Protein AF-A0A2A2NAM8-F1 (afdb_monomer_lite)

Sequence (244 aa):
MKSNFSHHLRMTRKRRGWSQRELVERLHDLSFSLFSGLDVNALSRWESEKIQPTPERMVQIFRALRISVDELKVCGFPKKPQLMKRFERFRRGNFGLIELPQRQGRWRRLKEKGSGYKFLRSLCSVEEYEPFVTGRERTEQWSVTGCYLASVTYRIEGDTFILLHSESLTYSALLSTIERLIELLYESEAKFFWIVAAERKAAKKARVLQLEEVGFCSNIYSGTSDYVLGELLTIRTWSSSNNT

pLDDT: mean 76.11, std 19.91, range [24.41, 96.19]

Secondary structure (DSSP, 8-state):
---BHHHHHHHHHHHTT--HHHHHHHHHHS--GGGTT--HHHHHHHHTTSSPPPHHHHHHHHHHTT--HHHHHHSBPPP-HHHHHHHHHHHHHHH------SS-----------HHHHHHHHHTT-GGGGGGTSS--EEEEEEETTEEEEEEEEEEETTEEEEEEEEESSHHHHHHHHHHHHHHHHHH--SEEEEE--SHHHHHHHHHTTPEESSTT--EEEEEHHHHHHHHHHHHHHHHHH--

Radius of gyration: 20.01 Å; chains: 1; bounding box: 47×44×54 Å

Structure (mmCIF, N/CA/C/O backbone):
data_AF-A0A2A2NAM8-F1
#
_entry.id   AF-A0A2A2NAM8-F1
#
loop_
_atom_site.group_PDB
_atom_site.id
_atom_site.type_symbol
_atom_site.label_atom_id
_atom_site.label_alt_id
_atom_site.label_comp_id
_atom_site.label_asym_id
_atom_site.label_entity_id
_atom_site.label_seq_id
_atom_site.pdbx_PDB_ins_code
_atom_site.Cartn_x
_atom_site.Cartn_y
_atom_site.Cartn_z
_atom_site.occupancy
_atom_site.B_iso_or_equiv
_atom_site.auth_seq_id
_atom_site.auth_comp_id
_atom_site.auth_asym_id
_atom_site.auth_atom_id
_atom_site.pdbx_PDB_model_num
ATOM 1 N N . MET A 1 1 ? 3.398 18.692 16.869 1.00 40.25 1 MET A N 1
ATOM 2 C CA . MET A 1 1 ? 3.332 17.284 17.330 1.00 40.25 1 MET A CA 1
ATOM 3 C C . MET A 1 1 ? 3.222 16.389 16.101 1.00 40.25 1 MET A C 1
ATOM 5 O O . MET A 1 1 ? 2.334 16.640 15.297 1.00 40.25 1 MET A O 1
ATOM 9 N N . LYS A 1 2 ? 4.118 15.411 15.896 1.00 50.34 2 LYS A N 1
ATOM 10 C CA . LYS A 1 2 ? 3.949 14.427 14.807 1.00 50.34 2 LYS A CA 1
ATOM 11 C C . LYS A 1 2 ? 2.731 13.565 15.150 1.00 50.34 2 LYS A C 1
ATOM 13 O O . LYS A 1 2 ? 2.754 12.857 16.150 1.00 50.34 2 LYS A O 1
ATOM 18 N N . SER A 1 3 ? 1.661 13.689 14.370 1.00 62.81 3 SER A N 1
ATOM 19 C CA . SER A 1 3 ? 0.444 12.897 14.549 1.00 62.81 3 SER A CA 1
ATOM 20 C C . SER A 1 3 ? 0.737 11.442 14.173 1.00 62.81 3 SER A C 1
ATOM 22 O O . SER A 1 3 ? 1.227 11.166 13.079 1.00 62.81 3 SER A O 1
ATOM 24 N N . ASN A 1 4 ? 0.509 10.513 15.098 1.00 79.94 4 ASN A N 1
ATOM 25 C CA . ASN A 1 4 ? 0.694 9.080 14.875 1.00 79.94 4 ASN A CA 1
ATOM 26 C C . ASN A 1 4 ? -0.663 8.399 14.611 1.00 79.94 4 ASN A C 1
ATOM 28 O O . ASN A 1 4 ? -1.722 9.011 14.772 1.00 79.94 4 ASN A O 1
ATOM 32 N N . PHE A 1 5 ? -0.635 7.129 14.203 1.00 85.88 5 PHE A N 1
ATOM 33 C CA . PHE A 1 5 ? -1.845 6.349 13.920 1.00 85.88 5 PHE A CA 1
ATOM 34 C C . PHE A 1 5 ? -2.881 6.420 15.046 1.00 85.88 5 PHE A C 1
ATOM 36 O O . PHE A 1 5 ? -4.054 6.692 14.801 1.00 85.88 5 PHE A O 1
ATOM 43 N N . SER A 1 6 ? -2.435 6.226 16.286 1.00 88.50 6 SER A N 1
ATOM 44 C CA . SER A 1 6 ? -3.282 6.209 17.477 1.00 88.50 6 SER A CA 1
ATOM 45 C C . SER A 1 6 ? -3.999 7.536 17.708 1.00 88.50 6 SER A C 1
ATOM 47 O O . SER A 1 6 ? -5.181 7.547 18.056 1.00 88.50 6 SER A O 1
ATOM 49 N N . HIS A 1 7 ? -3.314 8.654 17.469 1.00 87.56 7 HIS A N 1
ATOM 50 C CA . HIS A 1 7 ? -3.907 9.981 17.522 1.00 87.56 7 HIS A CA 1
ATOM 51 C C . HIS A 1 7 ? -4.975 10.166 16.434 1.00 87.56 7 HIS A C 1
ATOM 53 O O . HIS A 1 7 ? -6.092 10.568 16.760 1.00 87.56 7 HIS A O 1
ATOM 59 N N . HIS A 1 8 ? -4.688 9.815 15.173 1.00 86.81 8 HIS A N 1
ATOM 60 C CA . HIS A 1 8 ? -5.674 9.902 14.083 1.00 86.81 8 HIS A CA 1
ATOM 61 C C . HIS A 1 8 ? -6.903 9.029 14.348 1.00 86.81 8 HIS A C 1
ATOM 63 O O . HIS A 1 8 ? -8.027 9.517 14.259 1.00 86.81 8 HIS A O 1
ATOM 69 N N . LEU A 1 9 ? -6.704 7.772 14.748 1.00 89.44 9 LEU A N 1
ATOM 70 C CA . LEU A 1 9 ? -7.782 6.844 15.088 1.00 89.44 9 LEU A CA 1
ATOM 71 C C . LEU A 1 9 ? -8.699 7.425 16.173 1.00 89.44 9 LEU A C 1
ATOM 73 O O . LEU A 1 9 ? -9.914 7.529 15.985 1.00 89.44 9 LEU A O 1
ATOM 77 N N . ARG A 1 10 ? -8.098 7.885 17.277 1.00 90.69 10 ARG A N 1
ATOM 78 C CA . ARG A 1 10 ? -8.816 8.448 18.424 1.00 90.69 10 ARG A CA 1
ATOM 79 C C . ARG A 1 10 ? -9.564 9.727 18.057 1.00 90.69 10 ARG A C 1
ATOM 81 O O . ARG A 1 10 ? -10.718 9.898 18.449 1.00 90.69 10 ARG A O 1
ATOM 88 N N . MET A 1 11 ? -8.920 10.634 17.324 1.00 89.44 11 MET A N 1
ATOM 89 C CA . MET A 1 11 ? -9.517 11.916 16.949 1.00 89.44 11 MET A CA 1
ATOM 90 C C . MET A 1 11 ? -10.643 11.740 15.937 1.00 89.44 11 MET A C 1
ATOM 92 O O . MET A 1 11 ? -11.701 12.338 16.114 1.00 89.44 11 MET A O 1
ATOM 96 N N . THR A 1 12 ? -10.465 10.888 14.928 1.00 88.69 12 THR A N 1
ATOM 97 C CA . THR A 1 12 ? -11.502 10.605 13.930 1.00 88.69 12 THR A CA 1
ATOM 98 C C . THR A 1 12 ? -12.716 9.944 14.570 1.00 88.69 12 THR A C 1
ATOM 100 O O . THR A 1 12 ? -13.839 10.383 14.324 1.00 88.69 12 THR A O 1
ATOM 103 N N . ARG A 1 13 ? -12.517 8.966 15.465 1.00 92.00 13 ARG A N 1
ATOM 104 C CA . ARG A 1 13 ? -13.619 8.359 16.223 1.00 92.00 13 ARG A CA 1
ATOM 105 C C . ARG A 1 13 ? -14.371 9.400 17.061 1.00 92.00 13 ARG A C 1
ATOM 107 O O . ARG A 1 13 ? -15.593 9.492 16.967 1.00 92.00 13 ARG A O 1
ATOM 114 N N . LYS A 1 14 ? -13.647 10.214 17.843 1.00 91.50 14 LYS A N 1
ATOM 115 C CA . LYS A 1 14 ? -14.243 11.258 18.697 1.00 91.50 14 LYS A CA 1
ATOM 116 C C . LYS A 1 14 ? -15.006 12.315 17.899 1.00 91.50 14 LYS A C 1
ATOM 118 O O . LYS A 1 14 ? -16.110 12.669 18.292 1.00 91.50 14 LYS A O 1
ATOM 123 N N . ARG A 1 15 ? -14.462 12.786 16.770 1.00 90.38 15 ARG A N 1
ATOM 124 C CA . ARG A 1 15 ? -15.133 13.760 15.884 1.00 90.38 15 ARG A CA 1
ATOM 125 C C . ARG A 1 15 ? -16.468 13.245 15.347 1.00 90.38 15 ARG A C 1
ATOM 127 O O . ARG A 1 15 ? -17.349 14.043 15.062 1.00 90.38 15 ARG A O 1
ATOM 134 N N . ARG A 1 16 ? -16.612 11.927 15.208 1.00 88.44 16 ARG A N 1
ATOM 135 C CA . ARG A 1 16 ? -17.836 11.279 14.724 1.00 88.44 16 ARG A CA 1
ATOM 136 C C . ARG A 1 16 ? -18.818 10.908 15.835 1.00 88.44 16 ARG A C 1
ATOM 138 O O . ARG A 1 16 ? -19.868 10.351 15.538 1.00 88.44 16 ARG A O 1
ATOM 145 N N . GLY A 1 17 ? -18.482 11.194 17.094 1.00 90.62 17 GLY A N 1
ATOM 146 C CA . GLY A 1 17 ? -19.324 10.873 18.246 1.00 90.62 17 GLY A CA 1
ATOM 147 C C . GLY A 1 17 ? -19.407 9.381 18.568 1.00 90.62 17 GLY A C 1
ATOM 148 O O . GLY A 1 17 ? -20.278 8.986 19.330 1.00 90.62 17 GLY A O 1
ATOM 149 N N . TRP A 1 18 ? -18.523 8.546 18.011 1.00 92.81 18 TRP A N 1
ATOM 150 C CA . TRP A 1 18 ? -18.587 7.098 18.212 1.00 92.81 18 TRP A CA 1
ATOM 151 C C . TRP A 1 18 ? -17.880 6.675 19.498 1.00 92.81 18 TRP A C 1
ATOM 153 O O . TRP A 1 18 ? -16.754 7.089 19.795 1.00 92.81 18 TRP A O 1
ATOM 163 N N . SER A 1 19 ? -18.499 5.772 20.238 1.00 93.50 19 SER A N 1
ATOM 164 C CA . SER A 1 19 ? -17.858 4.948 21.254 1.00 93.50 19 SER A CA 1
ATOM 165 C C . SER A 1 19 ? -16.866 3.963 20.618 1.00 93.50 19 SER A C 1
ATOM 167 O O . SER A 1 19 ? -16.868 3.710 19.411 1.00 93.50 19 SER A O 1
ATOM 169 N N . GLN A 1 20 ? -15.969 3.397 21.431 1.00 93.69 20 GLN A N 1
ATOM 170 C CA . GLN A 1 20 ? -15.059 2.347 20.958 1.00 93.69 20 GLN A CA 1
ATOM 171 C C . GLN A 1 20 ? -15.827 1.095 20.512 1.00 93.69 20 GLN A C 1
ATOM 173 O O . GLN A 1 20 ? -15.457 0.476 19.521 1.00 93.69 20 GLN A O 1
ATOM 178 N N . ARG A 1 21 ? -16.917 0.755 21.210 1.00 92.88 21 ARG A N 1
ATOM 179 C CA . ARG A 1 21 ? -17.780 -0.377 20.865 1.00 92.88 21 ARG A CA 1
ATOM 180 C C . ARG A 1 21 ? -18.428 -0.201 19.493 1.00 92.88 21 ARG A C 1
ATOM 182 O O . ARG A 1 21 ? -18.289 -1.088 18.664 1.00 92.88 21 ARG A O 1
ATOM 189 N N . GLU A 1 22 ? -19.018 0.963 19.226 1.00 90.62 22 GLU A N 1
ATOM 190 C CA . GLU A 1 22 ? -19.614 1.257 17.914 1.00 90.62 22 GLU A CA 1
ATOM 191 C C . GLU A 1 22 ? -18.578 1.220 16.786 1.00 90.62 22 GLU A C 1
ATOM 193 O O . GLU A 1 22 ? -18.888 0.794 15.679 1.00 90.62 22 GLU A O 1
ATOM 198 N N . LEU A 1 23 ? -17.336 1.655 17.038 1.00 89.94 23 LEU A N 1
ATOM 199 C CA . LEU A 1 23 ? -16.277 1.528 16.037 1.00 89.94 23 LEU A CA 1
ATOM 200 C C . LEU A 1 23 ? -15.915 0.058 15.781 1.00 89.94 23 LEU A C 1
ATOM 202 O O . LEU A 1 23 ? -15.727 -0.314 14.630 1.00 89.94 23 LEU A O 1
ATOM 206 N N . VAL A 1 24 ? -15.822 -0.772 16.822 1.00 89.94 24 VAL A N 1
ATOM 207 C CA . VAL A 1 24 ? -15.561 -2.212 16.663 1.00 89.94 24 VAL A CA 1
ATOM 208 C C . VAL A 1 24 ? -16.688 -2.890 15.885 1.00 89.94 24 VAL A C 1
ATOM 210 O O . VAL A 1 24 ? -16.397 -3.616 14.944 1.00 89.94 24 VAL A O 1
ATOM 213 N N . GLU A 1 25 ? -17.950 -2.613 16.219 1.00 87.31 25 GLU A N 1
ATOM 214 C CA . GLU A 1 25 ? -19.121 -3.149 15.508 1.00 87.31 25 GLU A CA 1
ATOM 215 C C . GLU A 1 25 ? -19.087 -2.759 14.019 1.00 87.31 25 GLU A C 1
ATOM 217 O O . GLU A 1 25 ? -19.128 -3.628 13.154 1.00 87.31 25 GLU A O 1
ATOM 222 N N . ARG A 1 26 ? -18.832 -1.483 13.705 1.00 85.88 26 ARG A N 1
ATOM 223 C CA . ARG A 1 26 ? -18.683 -1.021 12.313 1.00 85.88 26 ARG A CA 1
ATOM 224 C C . ARG A 1 26 ? -17.506 -1.653 11.572 1.00 85.88 26 ARG A C 1
ATOM 226 O O . ARG A 1 26 ? -17.567 -1.797 10.358 1.00 85.88 26 ARG A O 1
ATOM 233 N N . LEU A 1 27 ? -16.407 -1.957 12.264 1.00 84.88 27 LEU A N 1
ATOM 234 C CA . LEU A 1 27 ? -15.260 -2.636 11.655 1.00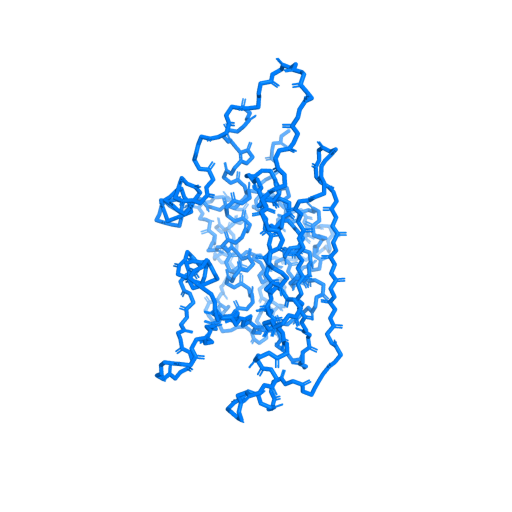 84.88 27 LEU A CA 1
ATOM 235 C C . LEU A 1 27 ? -15.562 -4.115 11.382 1.00 84.88 27 LEU A C 1
ATOM 237 O O . LEU A 1 27 ? -15.045 -4.638 10.404 1.00 84.88 27 LEU A O 1
ATOM 241 N N . HIS A 1 28 ? -16.405 -4.763 12.193 1.00 83.06 28 HIS A N 1
ATOM 242 C CA . HIS A 1 28 ? -16.890 -6.127 11.938 1.00 83.06 28 HIS A CA 1
ATOM 243 C C . HIS A 1 28 ? -17.870 -6.201 10.771 1.00 83.06 28 HIS A C 1
ATOM 245 O O . HIS A 1 28 ? -17.834 -7.170 10.016 1.00 83.06 28 HIS A O 1
ATOM 251 N N . ASP A 1 29 ? -18.704 -5.174 10.592 1.00 76.56 29 ASP A N 1
ATOM 252 C CA . ASP A 1 29 ? -19.631 -5.089 9.454 1.00 76.56 29 ASP A CA 1
ATOM 253 C C . ASP A 1 29 ? -18.895 -4.997 8.109 1.00 76.56 29 ASP A C 1
ATOM 255 O O . ASP A 1 29 ? -19.433 -5.339 7.053 1.00 76.56 29 ASP A O 1
ATOM 259 N N . LEU A 1 30 ? -17.642 -4.542 8.132 1.00 69.50 30 LEU A N 1
ATOM 260 C CA . LEU A 1 30 ? -16.772 -4.576 6.972 1.00 69.50 30 LEU A CA 1
ATOM 261 C C . LEU A 1 30 ? -16.181 -5.976 6.878 1.00 69.50 30 LEU A C 1
ATOM 263 O O . LEU A 1 30 ? -15.435 -6.403 7.754 1.00 69.50 30 LEU A O 1
ATOM 267 N N . SER A 1 31 ? -16.500 -6.685 5.798 1.00 61.19 31 SER A N 1
ATOM 268 C CA . SER A 1 31 ? -16.112 -8.073 5.526 1.00 61.19 31 SER A CA 1
ATOM 269 C C . SER A 1 31 ? -14.603 -8.260 5.264 1.00 61.19 31 SER A C 1
ATOM 271 O O . SER A 1 31 ? -14.198 -8.876 4.279 1.00 61.19 31 SER A O 1
ATOM 273 N N . PHE A 1 32 ? -13.750 -7.718 6.135 1.00 68.31 32 PHE A N 1
ATOM 274 C CA . PHE A 1 32 ? -12.307 -7.902 6.160 1.00 68.31 32 PHE A CA 1
ATOM 275 C C . PHE A 1 32 ? -11.951 -9.010 7.155 1.00 68.31 32 PHE A C 1
ATOM 277 O O . PHE A 1 32 ? -12.179 -8.897 8.360 1.00 68.31 32 PHE A O 1
ATOM 284 N N . SER A 1 33 ? -11.302 -10.066 6.667 1.00 65.50 33 SER A N 1
ATOM 285 C CA . SER A 1 33 ? -10.867 -11.207 7.489 1.00 65.50 33 SER A CA 1
ATOM 286 C C . SER A 1 33 ? -9.952 -10.810 8.657 1.00 65.50 33 SER A C 1
ATOM 288 O O . SER A 1 33 ? -9.934 -11.471 9.695 1.00 65.50 33 SER A O 1
ATOM 290 N N . LEU A 1 34 ? -9.222 -9.699 8.528 1.00 70.25 34 LEU A N 1
ATOM 291 C CA . LEU A 1 34 ? -8.267 -9.217 9.527 1.00 70.25 34 LEU A CA 1
ATOM 292 C C . LEU A 1 34 ? -8.900 -8.612 10.783 1.00 70.25 34 LEU A C 1
ATOM 294 O O . LEU A 1 34 ? -8.166 -8.408 11.763 1.00 70.25 34 LEU A O 1
ATOM 298 N N . PHE A 1 35 ? -10.211 -8.354 10.773 1.00 75.44 35 PHE A N 1
ATOM 299 C CA . PHE A 1 35 ? -10.976 -7.914 11.943 1.00 75.44 35 PHE A CA 1
ATOM 300 C C . PHE A 1 35 ? -11.651 -9.060 12.700 1.00 75.44 35 PHE A C 1
ATOM 302 O O . PHE A 1 35 ? -12.220 -8.823 13.762 1.00 75.44 35 PHE A O 1
ATOM 309 N N . SER A 1 36 ? -11.495 -10.309 12.246 1.00 68.94 36 SER A N 1
ATOM 310 C CA . SER A 1 36 ? -11.897 -11.479 13.030 1.00 68.94 36 SER A CA 1
ATOM 311 C C . SER A 1 36 ? -11.247 -11.447 14.422 1.00 68.94 36 SER A C 1
ATOM 313 O O . SER A 1 36 ? -10.023 -11.336 14.554 1.00 68.94 36 SER A O 1
ATOM 315 N N . GLY A 1 37 ? -12.078 -11.479 15.467 1.00 74.19 37 GLY A N 1
ATOM 316 C CA . GLY A 1 37 ? -11.645 -11.385 16.865 1.00 74.19 37 GLY A CA 1
ATOM 317 C C . GLY A 1 37 ? -11.254 -9.981 17.350 1.00 74.19 37 GLY A C 1
ATOM 318 O O . GLY A 1 37 ? -10.665 -9.861 18.424 1.00 74.19 37 GLY A O 1
ATOM 319 N N . LEU A 1 38 ? -11.552 -8.915 16.596 1.00 84.69 38 LEU A N 1
ATOM 320 C CA . LEU A 1 38 ? -11.377 -7.541 17.070 1.00 84.69 38 LEU A CA 1
ATOM 321 C C . LEU A 1 38 ? -12.324 -7.246 18.244 1.00 84.69 38 LEU A C 1
ATOM 323 O O . LEU A 1 38 ? -13.540 -7.363 18.118 1.00 84.69 38 LEU A O 1
ATOM 327 N N . ASP A 1 39 ? -11.772 -6.805 19.372 1.00 89.00 39 ASP A N 1
ATOM 328 C CA . ASP A 1 39 ? -12.540 -6.403 20.548 1.00 89.00 39 ASP A CA 1
ATOM 329 C C . ASP A 1 39 ? -12.227 -4.961 20.984 1.00 89.00 39 ASP A C 1
ATOM 331 O O . ASP A 1 39 ? -11.288 -4.303 20.518 1.00 89.00 39 ASP A O 1
ATOM 335 N N . VAL A 1 40 ? -13.032 -4.455 21.920 1.00 91.06 40 VAL A N 1
ATOM 336 C CA . VAL A 1 40 ? -12.872 -3.104 22.482 1.00 91.06 40 VAL A CA 1
ATOM 337 C C . VAL A 1 40 ? -11.504 -2.941 23.158 1.00 91.06 40 VAL A C 1
ATOM 339 O O . VAL A 1 40 ? -10.910 -1.864 23.106 1.00 91.06 40 VAL A O 1
ATOM 342 N N . ASN A 1 41 ? -10.947 -4.011 23.734 1.00 92.19 41 ASN A N 1
ATOM 343 C CA . ASN A 1 41 ? -9.636 -3.973 24.381 1.00 92.19 41 ASN A CA 1
ATOM 344 C C . ASN A 1 41 ? -8.496 -3.796 23.375 1.00 92.19 41 ASN A C 1
ATOM 346 O O . ASN A 1 41 ? -7.524 -3.096 23.661 1.00 92.19 41 ASN A O 1
AT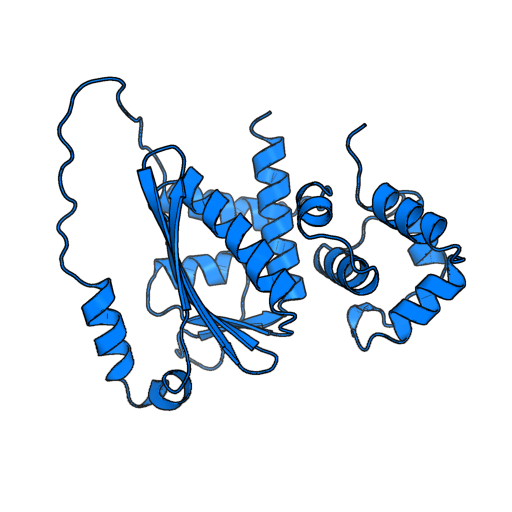OM 350 N N . ALA A 1 42 ? -8.563 -4.445 22.214 1.00 89.38 42 ALA A N 1
ATOM 351 C CA . ALA A 1 42 ? -7.612 -4.263 21.126 1.00 89.38 42 ALA A CA 1
ATOM 352 C C . ALA A 1 42 ? -7.672 -2.826 20.600 1.00 89.38 42 ALA A C 1
ATOM 354 O O . ALA A 1 42 ? -6.633 -2.167 20.531 1.00 89.38 42 ALA A O 1
ATOM 355 N N . LEU A 1 43 ? -8.878 -2.300 20.356 1.00 90.94 43 LEU A N 1
ATOM 356 C CA . LEU A 1 43 ? -9.057 -0.908 19.946 1.00 90.94 43 LEU A CA 1
ATOM 357 C C . LEU A 1 43 ? -8.506 0.072 20.995 1.00 90.94 43 LEU A C 1
ATOM 359 O O . LEU A 1 43 ? -7.779 1.001 20.653 1.00 90.94 43 LEU A O 1
ATOM 363 N N . SER A 1 44 ? -8.779 -0.159 22.280 1.00 92.19 44 SER A N 1
ATOM 364 C CA . SER A 1 44 ? -8.253 0.655 23.382 1.00 92.19 44 SER A CA 1
ATOM 365 C C . SER A 1 44 ? -6.721 0.631 23.448 1.00 92.19 44 SER A C 1
ATOM 367 O O . SER A 1 44 ? -6.078 1.673 23.616 1.00 92.19 44 SER A O 1
ATOM 369 N N . ARG A 1 45 ? -6.099 -0.538 23.239 1.00 92.69 45 ARG A N 1
ATOM 370 C CA . ARG A 1 45 ? -4.635 -0.681 23.156 1.00 92.69 45 ARG A CA 1
ATOM 371 C C . ARG A 1 45 ? -4.048 0.076 21.965 1.00 92.69 45 ARG A C 1
ATOM 373 O O . ARG A 1 45 ? -2.980 0.666 22.108 1.00 92.69 45 ARG A O 1
ATOM 380 N N . TRP A 1 46 ? -4.747 0.109 20.832 1.00 90.88 46 TRP A N 1
ATOM 381 C CA . TRP A 1 46 ? -4.333 0.897 19.671 1.00 90.88 46 TRP A CA 1
ATOM 382 C C . TRP A 1 46 ? -4.473 2.392 19.914 1.00 90.88 46 TRP A C 1
ATOM 384 O O . TRP A 1 46 ? -3.530 3.138 19.667 1.00 90.88 46 TRP A O 1
ATOM 394 N N . GLU A 1 47 ? -5.607 2.847 20.448 1.00 91.38 47 GLU A N 1
ATOM 395 C CA . GLU A 1 47 ? -5.814 4.266 20.733 1.00 91.38 47 GLU A CA 1
ATOM 396 C C . GLU A 1 47 ? -4.842 4.794 21.780 1.00 91.38 47 GLU A C 1
ATOM 398 O O . GLU A 1 47 ? -4.452 5.950 21.679 1.00 91.38 47 GLU A O 1
ATOM 403 N N . SER A 1 48 ? -4.438 3.979 22.756 1.00 89.25 48 SER A N 1
ATOM 404 C CA . SER A 1 48 ? -3.495 4.346 23.823 1.00 89.25 48 SER A CA 1
ATOM 405 C C . SER A 1 48 ? -2.016 4.178 23.460 1.00 89.25 48 SER A C 1
ATOM 407 O O . SER A 1 48 ? -1.174 4.316 24.340 1.00 89.25 48 SER A O 1
ATOM 409 N N . GLU A 1 49 ? -1.692 3.874 22.198 1.00 87.81 49 GLU A N 1
ATOM 410 C CA . GLU A 1 49 ? -0.318 3.630 21.713 1.00 87.81 49 GLU A CA 1
ATOM 411 C C . GLU A 1 49 ? 0.389 2.420 22.347 1.00 87.81 49 GLU A C 1
ATOM 413 O O . GLU A 1 49 ? 1.544 2.146 22.028 1.00 87.81 49 GLU A O 1
ATOM 418 N N . LYS A 1 50 ? -0.297 1.640 23.195 1.00 87.31 50 LYS A N 1
ATOM 419 C CA . LYS A 1 50 ? 0.271 0.449 23.846 1.00 87.31 50 LYS A CA 1
ATOM 420 C C . LYS A 1 50 ? 0.675 -0.625 22.840 1.00 87.31 50 LYS A C 1
ATOM 422 O O . LYS A 1 50 ? 1.644 -1.343 23.062 1.00 87.31 50 LYS A O 1
ATOM 427 N N . ILE A 1 51 ? -0.098 -0.770 21.764 1.00 86.81 51 ILE A N 1
ATOM 428 C CA . ILE A 1 51 ? 0.165 -1.712 20.673 1.00 86.81 51 ILE A CA 1
ATOM 429 C C . ILE A 1 51 ? -0.086 -0.988 19.353 1.00 86.81 51 ILE A C 1
ATOM 431 O O . ILE A 1 51 ? -1.102 -0.311 19.212 1.00 86.81 51 ILE A O 1
ATOM 435 N N . GLN A 1 52 ? 0.795 -1.165 18.369 1.00 83.00 52 GLN A N 1
ATOM 436 C CA . GLN A 1 52 ? 0.526 -0.730 16.998 1.00 83.00 52 GLN A CA 1
ATOM 437 C C . GLN A 1 52 ? -0.051 -1.888 16.174 1.00 83.00 52 GLN A C 1
ATOM 439 O O . GLN A 1 52 ? 0.498 -2.993 16.215 1.00 83.00 52 GLN A O 1
ATOM 444 N N . PRO A 1 53 ? -1.139 -1.668 15.415 1.00 86.88 53 PRO A N 1
ATOM 445 C CA . PRO A 1 53 ? -1.585 -2.644 14.436 1.00 86.88 53 PRO A CA 1
ATOM 446 C C . PRO A 1 53 ? -0.573 -2.782 13.291 1.00 86.88 53 PRO A C 1
ATOM 448 O O . PRO A 1 53 ? 0.288 -1.934 13.063 1.00 86.88 53 PRO A O 1
ATOM 451 N N . THR A 1 54 ? -0.684 -3.876 12.543 1.00 86.81 54 THR A N 1
ATOM 452 C CA . THR A 1 54 ? 0.056 -4.072 11.288 1.00 86.81 54 THR A CA 1
ATOM 453 C C . THR A 1 54 ? -0.328 -2.994 10.261 1.00 86.81 54 THR A C 1
ATOM 455 O O . THR A 1 54 ? -1.491 -2.586 10.269 1.00 86.81 54 THR A O 1
ATOM 458 N N . PRO A 1 55 ? 0.556 -2.610 9.316 1.00 87.75 55 PRO A N 1
ATOM 459 C CA . PRO A 1 55 ? 0.231 -1.659 8.245 1.00 87.75 55 PRO A CA 1
ATOM 460 C C . PRO A 1 55 ? -1.074 -1.948 7.506 1.00 87.75 55 PRO A C 1
ATOM 462 O O . PRO A 1 55 ? -1.863 -1.041 7.288 1.00 87.75 55 PRO A O 1
ATOM 465 N N . GLU A 1 56 ? -1.327 -3.212 7.181 1.00 85.44 56 GLU A N 1
ATOM 466 C CA . GLU A 1 56 ? -2.541 -3.639 6.482 1.00 85.44 56 GLU A CA 1
ATOM 467 C C . GLU A 1 56 ? -3.810 -3.330 7.293 1.00 85.44 56 GLU A C 1
ATOM 469 O O . GLU A 1 56 ? -4.698 -2.624 6.823 1.00 85.44 56 GLU A O 1
ATOM 474 N N . ARG A 1 57 ? -3.848 -3.739 8.570 1.00 86.00 57 ARG A N 1
ATOM 475 C CA . ARG A 1 57 ? -4.921 -3.352 9.506 1.00 86.00 57 ARG A CA 1
ATOM 476 C C . ARG A 1 57 ? -5.071 -1.835 9.638 1.00 86.00 57 ARG A C 1
ATOM 478 O O . ARG A 1 57 ? -6.194 -1.351 9.711 1.00 86.00 57 ARG A O 1
ATOM 485 N N . MET A 1 58 ? -3.971 -1.077 9.668 1.00 89.19 58 MET A N 1
ATOM 486 C CA . MET A 1 58 ? -4.033 0.391 9.714 1.00 89.19 58 MET A CA 1
ATOM 487 C C . MET A 1 58 ? -4.727 0.961 8.473 1.00 89.19 58 MET A C 1
ATOM 489 O O . MET A 1 58 ? -5.597 1.818 8.610 1.00 89.19 58 MET A O 1
ATOM 493 N N . VAL A 1 59 ? -4.382 0.461 7.284 1.00 89.31 59 VAL A N 1
ATOM 494 C CA . VAL A 1 59 ? -5.005 0.853 6.012 1.00 89.31 59 VAL A CA 1
ATOM 495 C C . VAL A 1 59 ? -6.499 0.537 6.012 1.00 89.31 59 VAL A C 1
ATOM 497 O O . VAL A 1 59 ? -7.298 1.423 5.718 1.00 89.31 59 VAL A O 1
ATOM 500 N N . GLN A 1 60 ? -6.892 -0.676 6.403 1.00 86.00 60 GLN A N 1
ATOM 501 C CA . GLN A 1 60 ? -8.303 -1.076 6.441 1.00 86.00 60 GLN A CA 1
ATOM 502 C C . GLN A 1 60 ? -9.123 -0.226 7.408 1.00 86.00 60 GLN A C 1
ATOM 504 O O . GLN A 1 60 ? -10.210 0.231 7.062 1.00 86.00 60 GLN A O 1
ATOM 509 N N . ILE A 1 61 ? -8.581 0.057 8.598 1.00 87.25 61 ILE A N 1
ATOM 510 C CA . ILE A 1 61 ? -9.218 0.959 9.563 1.00 87.25 61 ILE A CA 1
ATOM 511 C C . ILE A 1 61 ? -9.369 2.355 8.954 1.00 87.25 61 ILE A C 1
ATOM 513 O O . ILE A 1 61 ? -10.413 2.980 9.091 1.00 87.25 61 ILE A O 1
ATOM 517 N N . PHE A 1 62 ? -8.359 2.863 8.255 1.00 86.75 62 PHE A N 1
ATOM 518 C CA . PHE A 1 62 ? -8.431 4.187 7.646 1.00 86.75 62 PHE A CA 1
ATOM 519 C C . PHE A 1 62 ? -9.391 4.275 6.459 1.00 86.75 62 PHE A C 1
ATOM 521 O O . PHE A 1 62 ? -10.110 5.271 6.359 1.00 86.75 62 PHE A O 1
ATOM 528 N N . ARG A 1 63 ? -9.498 3.222 5.643 1.00 83.19 63 ARG A N 1
ATOM 529 C CA . ARG A 1 63 ? -10.529 3.092 4.602 1.00 83.19 63 ARG A CA 1
ATOM 530 C C . ARG A 1 63 ? -11.932 3.038 5.209 1.00 83.19 63 ARG A C 1
ATOM 532 O O . ARG A 1 63 ? -12.794 3.819 4.816 1.00 83.19 63 ARG A O 1
ATOM 539 N N . ALA A 1 64 ? -12.137 2.221 6.246 1.00 81.94 64 ALA A N 1
ATOM 540 C CA . ALA A 1 64 ? -13.382 2.166 7.023 1.00 81.94 64 ALA A CA 1
ATOM 541 C C . ALA A 1 64 ? -13.771 3.541 7.586 1.00 81.94 64 ALA A C 1
ATOM 543 O O . ALA A 1 64 ? -14.926 3.975 7.566 1.00 81.94 64 ALA A O 1
ATOM 544 N N . LEU A 1 65 ? -12.764 4.263 8.070 1.00 82.31 65 LEU A N 1
ATOM 545 C CA . LEU A 1 65 ? -12.898 5.610 8.587 1.00 82.31 65 LEU A CA 1
ATOM 546 C C . LEU A 1 65 ? -12.916 6.680 7.491 1.00 82.31 65 LEU A C 1
ATOM 548 O O . LEU A 1 65 ? -13.026 7.847 7.845 1.00 82.31 65 LEU A O 1
ATOM 552 N N . ARG A 1 66 ? -12.874 6.342 6.196 1.00 82.94 66 ARG A N 1
ATOM 553 C CA . ARG A 1 66 ? -12.861 7.297 5.072 1.00 82.94 66 ARG A CA 1
ATOM 554 C C . ARG A 1 66 ? -11.873 8.452 5.286 1.00 82.94 66 ARG A C 1
ATOM 556 O O . ARG A 1 66 ? -12.223 9.618 5.113 1.00 82.94 66 ARG A O 1
ATOM 563 N N . ILE A 1 67 ? -10.671 8.130 5.758 1.00 85.25 67 ILE A N 1
ATOM 564 C CA . ILE A 1 67 ? -9.593 9.110 5.933 1.00 85.25 67 ILE A CA 1
ATOM 565 C C . ILE A 1 67 ? -9.051 9.516 4.553 1.00 85.25 67 ILE A C 1
ATOM 567 O O . ILE A 1 67 ? -9.145 8.748 3.598 1.00 85.25 67 ILE A O 1
ATOM 571 N N . SER A 1 68 ? -8.532 10.734 4.401 1.00 87.19 68 SER A N 1
ATOM 572 C CA . SER A 1 68 ? -7.954 11.166 3.123 1.00 87.19 68 SER A CA 1
ATOM 573 C C . SER A 1 68 ? -6.583 10.524 2.877 1.00 87.19 68 SER A C 1
ATOM 575 O O . SER A 1 68 ? -5.861 10.174 3.814 1.00 87.19 68 SER A O 1
ATOM 577 N N . VAL A 1 69 ? -6.181 10.416 1.607 1.00 87.19 69 VAL A N 1
ATOM 578 C CA . VAL A 1 69 ? -4.841 9.917 1.246 1.00 87.19 69 VAL A CA 1
ATOM 579 C C . VAL A 1 69 ? -3.739 10.790 1.848 1.00 87.19 69 VAL A C 1
ATOM 581 O O . VAL A 1 69 ? -2.695 10.284 2.251 1.00 87.19 69 VAL A O 1
ATOM 584 N N . ASP A 1 70 ? -3.953 12.099 1.953 1.00 87.50 70 ASP A N 1
ATOM 585 C CA . ASP A 1 70 ? -2.958 13.002 2.531 1.00 87.50 70 ASP A CA 1
ATOM 586 C C . ASP A 1 70 ? -2.761 12.759 4.029 1.00 87.50 70 ASP A C 1
ATOM 588 O O . ASP A 1 70 ? -1.617 12.662 4.480 1.00 87.50 70 ASP A O 1
ATOM 592 N N . GLU A 1 71 ? -3.848 12.564 4.783 1.00 84.19 71 GLU A N 1
ATOM 593 C CA . GLU A 1 71 ? -3.779 12.160 6.192 1.00 84.19 71 GLU A CA 1
ATOM 594 C C . GLU A 1 71 ? -3.103 10.788 6.352 1.00 84.19 71 GLU A C 1
ATOM 596 O O . GLU A 1 71 ? -2.262 10.604 7.236 1.00 84.19 71 GLU A O 1
ATOM 601 N N . LEU A 1 72 ? -3.402 9.842 5.456 1.00 85.56 72 LEU A N 1
ATOM 602 C CA . LEU A 1 72 ? -2.781 8.518 5.419 1.00 85.56 72 LEU A CA 1
ATOM 603 C C . LEU A 1 72 ? -1.266 8.601 5.192 1.00 85.56 72 LEU A C 1
ATOM 605 O O . LEU A 1 72 ? -0.500 7.945 5.897 1.00 85.56 72 LEU A O 1
ATOM 609 N N . LYS A 1 73 ? -0.827 9.423 4.232 1.00 87.00 73 LYS A N 1
ATOM 610 C CA . LYS A 1 73 ? 0.590 9.612 3.903 1.00 87.00 73 LYS A CA 1
ATOM 611 C C . LYS A 1 73 ? 1.347 10.159 5.110 1.00 87.00 73 LYS A C 1
ATOM 613 O O . LYS A 1 73 ? 2.416 9.640 5.435 1.00 87.00 73 LYS A O 1
ATOM 618 N N . VAL A 1 74 ? 0.834 11.200 5.771 1.00 84.19 74 VAL A N 1
ATOM 619 C CA . VAL A 1 74 ? 1.517 11.840 6.918 1.00 84.19 74 VAL A CA 1
ATOM 620 C C . VAL A 1 74 ? 1.439 11.029 8.209 1.00 84.19 74 VAL A C 1
ATOM 622 O O . VAL A 1 74 ? 2.235 11.270 9.119 1.00 84.19 74 VAL A O 1
ATOM 625 N N . CYS A 1 75 ? 0.538 10.049 8.282 1.00 81.56 75 CYS A N 1
ATOM 626 C CA . CYS A 1 75 ? 0.487 9.111 9.387 1.00 81.56 75 CYS A CA 1
ATOM 627 C C . CYS A 1 75 ? 1.781 8.282 9.455 1.00 81.56 75 CYS A C 1
ATOM 629 O O . CYS A 1 75 ? 2.293 7.771 8.459 1.00 81.56 75 CYS A O 1
ATOM 631 N N . GLY A 1 76 ? 2.324 8.120 10.661 1.00 81.19 76 GLY A N 1
ATOM 632 C CA . GLY A 1 76 ? 3.461 7.231 10.880 1.00 81.19 76 GLY A CA 1
ATOM 633 C C . GLY A 1 76 ? 3.047 5.764 10.767 1.00 81.19 76 GLY A C 1
ATOM 634 O O . GLY A 1 76 ? 2.245 5.300 11.575 1.00 81.19 76 GLY A O 1
ATOM 635 N N . PHE A 1 77 ? 3.613 5.034 9.804 1.00 88.25 77 PHE A N 1
ATOM 636 C CA . PHE A 1 77 ? 3.499 3.577 9.702 1.00 88.25 77 PHE A CA 1
ATOM 637 C C . PHE A 1 77 ? 4.617 2.859 10.477 1.00 88.25 77 PHE A C 1
ATOM 639 O O . PHE A 1 77 ? 5.737 3.379 10.569 1.00 88.25 77 PHE A O 1
ATOM 646 N N . PRO A 1 78 ? 4.353 1.661 11.035 1.00 84.75 78 PRO A N 1
ATOM 647 C CA . PRO A 1 78 ? 5.335 0.924 11.818 1.00 84.75 78 PRO A CA 1
ATOM 648 C C . PRO A 1 78 ? 6.535 0.537 10.955 1.00 84.75 78 PRO A C 1
ATOM 650 O O . PRO A 1 78 ? 6.401 0.162 9.785 1.00 84.75 78 PRO A O 1
ATOM 653 N N . LYS A 1 79 ? 7.729 0.589 11.554 1.00 83.81 79 LYS A N 1
ATOM 654 C CA . LYS A 1 79 ? 8.965 0.163 10.890 1.00 83.81 79 LYS A CA 1
ATOM 655 C C . LYS A 1 79 ? 8.926 -1.346 10.651 1.00 83.81 79 LYS A C 1
ATOM 657 O O . LYS A 1 79 ? 8.721 -2.121 11.580 1.00 83.81 79 LYS A O 1
ATOM 662 N N . LYS A 1 80 ? 9.225 -1.763 9.419 1.00 90.44 80 LYS A N 1
ATOM 663 C CA . LYS A 1 80 ? 9.435 -3.170 9.049 1.00 90.44 80 LYS A CA 1
ATOM 664 C C . LYS A 1 80 ? 10.886 -3.368 8.598 1.00 90.44 80 LYS A C 1
ATOM 666 O O . LYS A 1 80 ? 11.181 -3.186 7.416 1.00 90.44 80 LYS A O 1
ATOM 671 N N . PRO A 1 81 ? 11.814 -3.759 9.496 1.00 88.81 81 PRO A N 1
ATOM 672 C CA . PRO A 1 81 ? 13.240 -3.837 9.172 1.00 88.81 81 PRO A CA 1
ATOM 673 C C . PRO A 1 81 ? 13.557 -4.725 7.965 1.00 88.81 81 PRO A C 1
ATOM 675 O O . PRO A 1 81 ? 14.445 -4.402 7.181 1.00 88.81 81 PRO A O 1
ATOM 678 N N . GLN A 1 82 ? 12.827 -5.830 7.782 1.00 92.00 82 GLN A N 1
ATOM 679 C CA . GLN A 1 82 ? 13.039 -6.726 6.641 1.00 92.00 82 GLN A CA 1
ATOM 680 C C . GLN A 1 82 ? 12.606 -6.095 5.315 1.00 92.00 82 GLN A C 1
ATOM 682 O O . GLN A 1 82 ? 13.369 -6.148 4.349 1.00 92.00 82 GLN A O 1
ATOM 687 N N . LEU A 1 83 ? 11.443 -5.434 5.281 1.00 93.25 83 LEU A N 1
ATOM 688 C CA . LEU A 1 83 ? 11.003 -4.653 4.122 1.00 93.25 83 LEU A CA 1
ATOM 689 C C . LEU A 1 83 ? 12.029 -3.572 3.786 1.00 93.25 83 LEU A C 1
ATOM 691 O O . LEU A 1 83 ? 12.484 -3.482 2.650 1.00 93.25 83 LEU A O 1
ATOM 695 N N . MET A 1 84 ? 12.463 -2.813 4.791 1.00 91.81 84 MET A N 1
ATOM 696 C CA . MET A 1 84 ? 13.449 -1.746 4.628 1.00 91.81 84 MET A CA 1
ATOM 697 C C . MET A 1 84 ? 14.775 -2.276 4.074 1.00 91.81 84 MET A C 1
ATOM 699 O O . MET A 1 84 ? 15.322 -1.702 3.138 1.00 91.81 84 MET A O 1
ATOM 703 N N . LYS A 1 85 ? 15.269 -3.420 4.570 1.00 90.50 85 LYS A N 1
ATOM 704 C CA . LYS A 1 85 ? 16.470 -4.084 4.032 1.00 90.50 85 LYS A CA 1
ATOM 705 C C . LYS A 1 85 ? 16.297 -4.533 2.578 1.00 90.50 85 LYS A C 1
ATOM 707 O O . LYS A 1 85 ? 17.267 -4.496 1.819 1.00 90.50 85 LYS A O 1
ATOM 712 N N . ARG A 1 86 ? 15.113 -5.020 2.184 1.00 93.69 86 ARG A N 1
ATOM 713 C CA . ARG A 1 86 ? 14.818 -5.393 0.786 1.00 93.69 86 ARG A CA 1
ATOM 714 C C . ARG A 1 86 ? 14.765 -4.157 -0.105 1.00 93.69 86 ARG A C 1
ATOM 716 O O . ARG A 1 86 ? 15.401 -4.147 -1.157 1.00 93.69 86 ARG A O 1
ATOM 723 N N . PHE A 1 87 ? 14.068 -3.119 0.345 1.00 92.31 87 PHE A N 1
ATOM 724 C CA . PHE A 1 87 ? 13.956 -1.854 -0.366 1.00 92.31 87 PHE A CA 1
ATOM 725 C C . PHE A 1 87 ? 15.320 -1.177 -0.532 1.00 92.31 87 PHE A C 1
ATOM 727 O O . PHE A 1 87 ? 15.663 -0.783 -1.638 1.00 92.31 87 PHE A O 1
ATOM 734 N N . GLU A 1 88 ? 16.159 -1.141 0.507 1.00 88.44 88 GLU A N 1
ATOM 735 C CA . GLU A 1 88 ? 17.530 -0.619 0.428 1.00 88.44 88 GLU A CA 1
ATOM 736 C C . GLU A 1 88 ? 18.390 -1.378 -0.587 1.00 88.44 88 GLU A C 1
ATOM 738 O O . GLU A 1 88 ? 19.089 -0.766 -1.395 1.00 88.44 88 GLU A O 1
ATOM 743 N N . ARG A 1 89 ? 18.326 -2.715 -0.589 1.00 87.69 89 ARG A N 1
ATOM 744 C CA . ARG A 1 89 ? 19.035 -3.538 -1.581 1.00 87.69 89 ARG A CA 1
ATOM 745 C C . ARG A 1 89 ? 18.548 -3.247 -2.999 1.00 87.69 89 ARG A C 1
ATOM 747 O O . ARG A 1 89 ? 19.366 -3.093 -3.904 1.00 87.69 89 ARG A O 1
ATOM 754 N N . PHE A 1 90 ? 17.233 -3.130 -3.186 1.00 89.19 90 PHE A N 1
ATOM 755 C CA . PHE A 1 90 ? 16.643 -2.736 -4.463 1.00 89.19 90 PHE A CA 1
ATOM 756 C C . PHE A 1 90 ? 17.107 -1.341 -4.889 1.00 89.19 90 PHE A C 1
ATOM 758 O O . PHE A 1 90 ? 17.560 -1.175 -6.021 1.00 89.19 90 PHE A O 1
ATOM 765 N N . ARG A 1 91 ? 17.052 -0.358 -3.985 1.00 83.88 91 ARG A N 1
ATOM 766 C CA . ARG A 1 91 ? 17.483 1.019 -4.228 1.00 83.88 91 ARG A CA 1
ATOM 767 C C . ARG A 1 91 ? 18.935 1.050 -4.688 1.00 83.88 91 ARG A C 1
ATOM 769 O O . ARG A 1 91 ? 19.213 1.544 -5.773 1.00 83.88 91 ARG A O 1
ATOM 776 N N . ARG A 1 92 ? 19.853 0.468 -3.914 1.00 80.88 92 ARG A N 1
ATOM 777 C CA . ARG A 1 92 ? 21.287 0.442 -4.245 1.00 80.88 92 ARG A CA 1
ATOM 778 C C . ARG A 1 92 ? 21.559 -0.261 -5.572 1.00 80.88 92 ARG A C 1
ATOM 780 O O . ARG A 1 92 ? 22.308 0.258 -6.386 1.00 80.88 92 ARG A O 1
ATOM 787 N N . GLY A 1 93 ? 20.915 -1.403 -5.815 1.00 80.25 93 GLY A N 1
ATOM 788 C CA . GLY A 1 93 ? 21.139 -2.201 -7.022 1.00 80.25 93 GLY A CA 1
ATOM 789 C C . GLY A 1 93 ? 20.540 -1.632 -8.313 1.00 80.25 93 GLY A C 1
ATOM 790 O O . GLY A 1 93 ? 20.851 -2.155 -9.378 1.00 80.25 93 GLY A O 1
ATOM 791 N N . ASN A 1 94 ? 19.665 -0.622 -8.242 1.00 82.12 94 ASN A N 1
ATOM 792 C CA . ASN A 1 94 ? 19.049 -0.003 -9.426 1.00 82.12 94 ASN A CA 1
ATOM 793 C C . ASN A 1 94 ? 19.322 1.508 -9.541 1.00 82.12 94 ASN A C 1
ATOM 795 O O . ASN A 1 94 ? 19.100 2.066 -10.608 1.00 82.12 94 ASN A O 1
ATOM 799 N N . PHE A 1 95 ? 19.770 2.160 -8.463 1.00 77.06 95 PHE A N 1
ATOM 800 C CA . PHE A 1 95 ? 19.915 3.619 -8.374 1.00 77.06 95 PHE A CA 1
ATOM 801 C C . PHE A 1 95 ? 21.190 4.069 -7.625 1.00 77.06 95 PHE A C 1
ATOM 803 O O . PHE A 1 95 ? 21.299 5.235 -7.253 1.00 77.06 95 PHE A O 1
ATOM 810 N N . GLY A 1 96 ? 22.134 3.165 -7.333 1.00 63.03 96 GLY A N 1
ATOM 811 C CA . GLY A 1 96 ? 23.396 3.489 -6.653 1.00 63.03 96 GLY A CA 1
ATOM 812 C C . GLY A 1 96 ? 24.408 4.225 -7.549 1.00 63.03 96 GLY A C 1
ATOM 813 O O . GLY A 1 96 ? 24.667 3.770 -8.656 1.00 63.03 96 GLY A O 1
ATOM 814 N N . LEU A 1 97 ? 24.962 5.326 -7.006 1.00 42.81 97 LEU A N 1
ATOM 815 C CA . LEU A 1 97 ? 25.848 6.369 -7.568 1.00 42.81 97 LEU A CA 1
ATOM 816 C C . LEU A 1 97 ? 25.378 7.041 -8.872 1.00 42.81 97 LEU A C 1
ATOM 818 O O . LEU A 1 97 ? 25.807 6.700 -9.969 1.00 42.81 97 LEU A O 1
ATOM 822 N N . ILE A 1 98 ? 24.596 8.113 -8.711 1.00 36.81 98 ILE A N 1
ATOM 823 C CA . ILE A 1 98 ? 24.698 9.290 -9.580 1.00 36.81 98 ILE A CA 1
ATOM 824 C C . ILE A 1 98 ? 24.994 10.478 -8.659 1.00 36.81 98 ILE A C 1
ATOM 826 O O . ILE A 1 98 ? 24.091 10.996 -8.003 1.00 36.81 98 ILE A O 1
ATOM 830 N N . GLU A 1 99 ? 26.258 10.896 -8.589 1.00 29.48 99 GLU A N 1
ATOM 831 C CA . GLU A 1 99 ? 26.543 12.311 -8.349 1.00 29.48 99 GLU A CA 1
ATOM 832 C C . GLU A 1 99 ? 26.035 13.056 -9.580 1.00 29.48 99 GLU A C 1
ATOM 834 O O . GLU A 1 99 ? 26.457 12.770 -10.700 1.00 29.48 99 GLU A O 1
ATOM 839 N N . LEU A 1 100 ? 25.089 13.974 -9.394 1.00 32.59 100 LEU A N 1
ATOM 840 C CA . LEU A 1 100 ? 24.803 14.965 -10.421 1.00 32.59 100 LEU A CA 1
ATOM 841 C C . LEU A 1 100 ? 25.927 15.998 -10.327 1.00 32.59 100 LEU A C 1
ATOM 843 O O . LEU A 1 100 ? 25.987 16.700 -9.312 1.00 32.59 100 LEU A O 1
ATOM 847 N N . PRO A 1 101 ? 26.815 16.121 -11.330 1.00 31.55 101 PRO A N 1
ATOM 848 C CA . PRO A 1 101 ? 27.768 17.208 -11.325 1.00 31.55 101 PRO A CA 1
ATOM 849 C C . PRO A 1 101 ? 26.960 18.496 -11.422 1.00 31.55 101 PRO A C 1
ATOM 851 O O . PRO A 1 101 ? 26.209 18.719 -12.378 1.00 31.55 101 PRO A O 1
ATOM 854 N N . GLN A 1 102 ? 27.123 19.367 -10.432 1.00 42.94 102 GLN A N 1
ATOM 855 C CA . GLN A 1 102 ? 26.902 20.776 -10.683 1.00 42.94 102 GLN A CA 1
ATOM 856 C C . GLN A 1 102 ? 27.841 21.167 -11.831 1.00 42.94 102 GLN A C 1
ATOM 858 O O . GLN A 1 102 ? 29.057 21.098 -11.690 1.00 42.94 102 GLN A O 1
ATOM 863 N N . ARG A 1 103 ? 27.229 21.618 -12.931 1.00 34.97 103 ARG A N 1
ATOM 864 C CA . ARG A 1 103 ? 27.800 22.287 -14.114 1.00 34.97 103 ARG A CA 1
ATOM 865 C C . ARG A 1 103 ? 28.064 21.432 -15.365 1.00 34.97 103 ARG A C 1
ATOM 867 O O . ARG A 1 103 ? 28.801 20.459 -15.377 1.00 34.97 103 ARG A O 1
ATOM 874 N N . GLN A 1 104 ? 27.498 21.988 -16.442 1.00 34.88 104 GLN A N 1
ATOM 875 C CA . GLN A 1 104 ? 27.796 21.837 -17.869 1.00 34.88 104 GLN A CA 1
ATOM 876 C C . GLN A 1 104 ? 27.368 20.535 -18.559 1.00 34.88 104 GLN A C 1
ATOM 878 O O . GLN A 1 104 ? 28.143 19.628 -18.830 1.00 34.88 104 GLN A O 1
ATOM 883 N N . GLY A 1 105 ? 26.091 20.541 -18.956 1.00 40.12 105 GLY A N 1
ATOM 884 C CA . GLY A 1 105 ? 25.689 20.376 -20.355 1.00 40.12 105 GLY A CA 1
ATOM 885 C C . GLY A 1 105 ? 26.467 19.359 -21.187 1.00 40.12 105 GLY A C 1
ATOM 886 O O . GLY A 1 105 ? 27.349 19.738 -21.947 1.00 40.12 105 GLY A O 1
ATOM 887 N N . ARG A 1 106 ? 26.046 18.094 -21.110 1.00 24.41 106 ARG A N 1
ATOM 888 C CA . ARG A 1 106 ? 25.953 17.135 -22.227 1.00 24.41 106 ARG A CA 1
ATOM 889 C C . ARG A 1 106 ? 25.263 15.876 -21.707 1.00 24.41 106 ARG A C 1
ATOM 891 O O . ARG A 1 106 ? 25.886 14.994 -21.124 1.00 24.41 106 ARG A O 1
ATOM 898 N N . TRP A 1 107 ? 23.955 15.793 -21.928 1.00 32.84 107 TRP A N 1
ATOM 899 C CA . TRP A 1 107 ? 23.200 14.562 -21.729 1.00 32.84 107 TRP A CA 1
ATOM 900 C C . TRP A 1 107 ? 23.623 13.564 -22.809 1.00 32.84 107 TRP A C 1
ATOM 902 O O . TRP A 1 107 ? 23.410 13.807 -23.998 1.00 32.84 107 TRP A O 1
ATOM 912 N N . ARG A 1 108 ? 24.221 12.429 -22.434 1.00 24.91 108 ARG A N 1
ATOM 913 C CA . ARG A 1 108 ? 24.219 11.275 -23.337 1.00 24.91 108 ARG A CA 1
ATOM 914 C C . ARG A 1 108 ? 22.811 10.701 -23.307 1.00 24.91 108 ARG A C 1
ATOM 916 O O . ARG A 1 108 ? 22.383 10.194 -22.275 1.00 24.91 108 ARG A O 1
ATOM 923 N N . ARG A 1 109 ? 22.121 10.748 -24.450 1.00 27.00 109 ARG A N 1
ATOM 924 C CA . ARG A 1 109 ? 20.992 9.859 -24.743 1.00 27.00 109 ARG A CA 1
ATOM 925 C C . ARG A 1 109 ? 21.452 8.434 -24.419 1.00 27.00 109 ARG A C 1
ATOM 927 O O . ARG A 1 109 ? 22.275 7.869 -25.145 1.00 27.00 109 ARG A O 1
ATOM 934 N N . LEU A 1 110 ? 20.953 7.861 -23.323 1.00 29.16 110 LEU A N 1
ATOM 935 C CA . LEU A 1 110 ? 20.853 6.410 -23.219 1.00 29.16 110 LEU A CA 1
ATOM 936 C C . LEU A 1 110 ? 20.077 6.000 -24.462 1.00 29.16 110 LEU A C 1
ATOM 938 O O . LEU A 1 110 ? 19.001 6.540 -24.703 1.00 29.16 110 LEU A O 1
ATOM 942 N N . LYS A 1 111 ? 20.699 5.178 -25.313 1.00 28.88 111 LYS A N 1
ATOM 943 C CA . LYS A 1 111 ? 20.124 4.751 -26.585 1.00 28.88 111 LYS A CA 1
ATOM 944 C C . LYS A 1 111 ? 18.676 4.330 -26.343 1.00 28.88 111 LYS A C 1
ATOM 946 O O . LYS A 1 111 ? 18.435 3.261 -25.790 1.00 28.88 111 LYS A O 1
ATOM 951 N N . GLU A 1 112 ? 17.752 5.170 -26.799 1.00 36.97 112 GLU A N 1
ATOM 952 C CA . GLU A 1 112 ? 16.387 4.811 -27.143 1.00 36.97 112 GLU A CA 1
ATOM 953 C C . GLU A 1 112 ? 16.493 3.708 -28.200 1.00 36.97 112 GLU A C 1
ATOM 955 O O . GLU A 1 112 ? 16.469 3.947 -29.403 1.00 36.97 112 GLU A O 1
ATOM 960 N N . LYS A 1 113 ? 16.666 2.460 -27.772 1.00 33.59 113 LYS A N 1
ATOM 961 C CA . LYS A 1 113 ? 15.999 1.390 -28.493 1.00 33.59 113 LYS A CA 1
ATOM 962 C C . LYS A 1 113 ? 14.621 1.371 -27.880 1.00 33.59 113 LYS A C 1
ATOM 964 O O . LYS A 1 113 ? 14.509 1.038 -26.709 1.00 33.59 113 LYS A O 1
ATOM 969 N N . GLY A 1 114 ? 13.634 1.815 -28.657 1.00 34.84 114 GLY A N 1
ATOM 970 C CA . GLY A 1 114 ? 12.217 1.866 -28.311 1.00 34.84 114 GLY A CA 1
ATOM 971 C C . GLY A 1 114 ? 11.669 0.505 -27.895 1.00 34.84 114 GLY A C 1
ATOM 972 O O . GLY A 1 114 ? 10.918 -0.120 -28.640 1.00 34.84 114 GLY A O 1
ATOM 973 N N . SER A 1 115 ? 12.075 0.048 -26.713 1.00 38.88 115 SER A N 1
ATOM 974 C CA . SER A 1 115 ? 11.652 -1.196 -26.108 1.00 38.88 115 SER A CA 1
ATOM 975 C C . SER A 1 115 ? 10.286 -1.007 -25.491 1.00 38.88 115 SER A C 1
ATOM 977 O O . SER A 1 115 ? 9.467 -1.851 -25.755 1.00 38.88 115 SER A O 1
ATOM 979 N N . GLY A 1 116 ? 9.960 0.110 -24.829 1.00 39.47 116 GLY A N 1
ATOM 980 C CA . GLY A 1 116 ? 8.635 0.284 -24.208 1.00 39.47 116 GLY A CA 1
ATOM 981 C C . GLY A 1 116 ? 7.458 0.062 -25.174 1.00 39.47 116 GLY A C 1
ATOM 982 O O . GLY A 1 116 ? 6.569 -0.736 -24.896 1.00 39.47 116 GLY A O 1
ATOM 983 N N . TYR A 1 117 ? 7.493 0.678 -26.363 1.0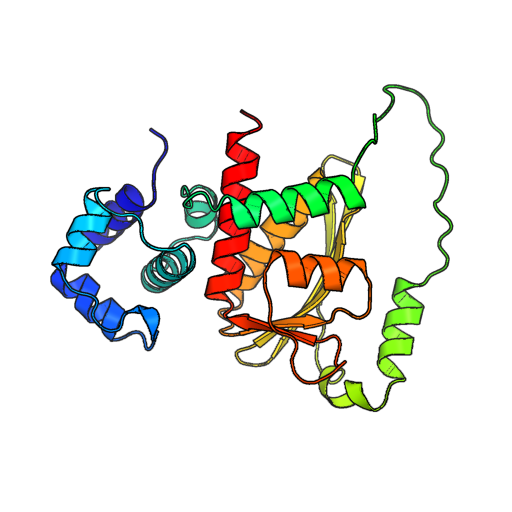0 35.44 117 TYR A N 1
ATOM 984 C CA . TYR A 1 117 ? 6.400 0.573 -27.344 1.00 35.44 117 TYR A CA 1
ATOM 985 C C . TYR A 1 117 ? 6.416 -0.739 -28.154 1.00 35.44 117 TYR A C 1
ATOM 987 O O . TYR A 1 117 ? 5.363 -1.281 -28.484 1.00 35.44 117 TYR A O 1
ATOM 995 N N . LYS A 1 118 ? 7.602 -1.295 -28.458 1.00 37.38 118 LYS A N 1
ATOM 996 C CA . LYS A 1 118 ? 7.715 -2.629 -29.083 1.00 37.38 118 LYS A CA 1
ATOM 997 C C . LYS A 1 118 ? 7.435 -3.770 -28.100 1.00 37.38 118 LYS A C 1
ATOM 999 O O . LYS A 1 118 ? 7.005 -4.823 -28.543 1.00 37.38 118 LYS A O 1
ATOM 1004 N N . PHE A 1 119 ? 7.658 -3.551 -26.807 1.00 41.38 119 PHE A N 1
ATOM 1005 C CA . PHE A 1 119 ? 7.466 -4.512 -25.722 1.00 41.38 119 PHE A CA 1
ATOM 1006 C C . PHE A 1 119 ? 6.001 -4.645 -25.335 1.00 41.38 119 PHE A C 1
ATOM 1008 O O . PHE A 1 119 ? 5.520 -5.762 -25.203 1.00 41.38 119 PHE A O 1
ATOM 1015 N N . LEU A 1 120 ? 5.268 -3.526 -25.256 1.00 36.78 120 LEU A N 1
ATOM 1016 C CA . LEU A 1 120 ? 3.807 -3.570 -25.161 1.00 36.78 120 LEU A CA 1
ATOM 1017 C C . LEU A 1 120 ? 3.227 -4.350 -26.354 1.00 36.78 120 LEU A C 1
ATOM 1019 O O . LEU A 1 120 ? 2.449 -5.269 -26.148 1.00 36.78 120 LEU A O 1
ATOM 1023 N N . ARG A 1 121 ? 3.721 -4.113 -27.583 1.00 36.50 121 ARG A N 1
ATOM 1024 C CA . ARG A 1 121 ? 3.351 -4.922 -28.764 1.00 36.50 121 ARG A CA 1
ATOM 1025 C C . ARG A 1 121 ? 3.807 -6.387 -28.722 1.00 36.50 121 ARG A C 1
ATOM 1027 O O . ARG A 1 121 ? 3.138 -7.207 -29.335 1.00 36.50 121 ARG A O 1
ATOM 1034 N N . SER A 1 122 ? 4.918 -6.729 -28.065 1.00 37.16 122 SER A N 1
ATOM 1035 C CA . SER A 1 122 ? 5.358 -8.128 -27.932 1.00 37.16 122 SER A CA 1
ATOM 1036 C C . SER A 1 122 ? 4.640 -8.865 -26.803 1.00 37.16 122 SER A C 1
ATOM 1038 O O . SER A 1 122 ? 4.487 -10.074 -26.881 1.00 37.16 122 SER A O 1
ATOM 1040 N N . LEU A 1 123 ? 4.165 -8.156 -25.774 1.00 36.44 123 LEU A N 1
ATOM 1041 C CA . LEU A 1 123 ? 3.202 -8.686 -24.804 1.00 36.44 123 LEU A CA 1
ATOM 1042 C C . LEU A 1 123 ? 1.851 -8.963 -25.482 1.00 36.44 123 LEU A C 1
ATOM 1044 O O . LEU A 1 123 ? 1.228 -9.973 -25.181 1.00 36.44 123 LEU A O 1
ATOM 1048 N N . CYS A 1 124 ? 1.458 -8.151 -26.472 1.00 37.00 124 CYS A N 1
ATOM 1049 C CA . CYS A 1 124 ? 0.298 -8.420 -27.330 1.00 37.00 124 CYS A CA 1
ATOM 1050 C C . CYS A 1 124 ? 0.458 -9.627 -28.276 1.00 37.00 124 CYS A C 1
ATOM 1052 O O . CYS A 1 124 ? -0.519 -9.990 -28.920 1.00 37.00 124 CYS A O 1
ATOM 1054 N N . SER A 1 125 ? 1.653 -10.216 -28.423 1.00 36.75 125 SER A N 1
ATOM 1055 C CA . SER A 1 125 ? 1.896 -11.358 -29.325 1.00 36.75 125 SER A CA 1
ATOM 1056 C C . SER A 1 125 ? 2.111 -12.687 -28.599 1.00 36.75 125 SER A C 1
ATOM 1058 O O . SER A 1 125 ? 2.505 -13.662 -29.234 1.00 36.75 125 SER A O 1
ATOM 1060 N N . VAL A 1 126 ? 1.924 -12.727 -27.276 1.00 41.00 126 VAL A N 1
ATOM 1061 C CA . VAL A 1 126 ? 1.957 -13.968 -26.495 1.00 41.00 126 VAL A CA 1
ATOM 1062 C C . VAL A 1 126 ? 0.509 -14.374 -26.240 1.00 41.00 126 VAL A C 1
ATOM 1064 O O . VAL A 1 126 ? -0.189 -13.716 -25.472 1.00 41.00 126 VAL A O 1
ATOM 1067 N N . GLU A 1 127 ? 0.057 -15.443 -26.894 1.00 41.03 127 GLU A N 1
ATOM 1068 C CA . GLU A 1 127 ? -1.320 -15.969 -26.819 1.00 41.03 127 GLU A CA 1
ATOM 1069 C C . GLU A 1 127 ? -1.782 -16.248 -25.370 1.00 41.03 127 GLU A C 1
ATOM 1071 O O . GLU A 1 127 ? -2.970 -16.188 -25.072 1.00 41.03 127 GLU A O 1
ATOM 1076 N N . GLU A 1 128 ? -0.852 -16.445 -24.428 1.00 39.19 128 GLU A N 1
ATOM 1077 C CA . GLU A 1 128 ? -1.140 -16.630 -22.995 1.00 39.19 128 GLU A CA 1
ATOM 1078 C C . GLU A 1 128 ? -1.573 -15.346 -22.254 1.00 39.19 128 GLU A C 1
ATOM 1080 O O . GLU A 1 128 ? -2.050 -15.429 -21.122 1.00 39.19 128 GLU A O 1
ATOM 1085 N N . TYR A 1 129 ? -1.434 -14.160 -22.864 1.00 39.28 129 TYR A N 1
ATOM 1086 C CA . TYR A 1 129 ? -1.762 -12.870 -22.239 1.00 39.28 129 TYR A CA 1
ATOM 1087 C C . TYR A 1 129 ? -2.969 -12.148 -22.847 1.00 39.28 129 TYR A C 1
ATOM 1089 O O . TYR A 1 129 ? -3.398 -11.147 -22.276 1.00 39.28 129 TYR A O 1
ATOM 1097 N N . GLU A 1 130 ? -3.560 -12.640 -23.942 1.00 37.09 130 GLU A N 1
ATOM 1098 C CA . GLU A 1 130 ? -4.739 -12.031 -24.589 1.00 37.09 130 GLU A CA 1
ATOM 1099 C C . GLU A 1 130 ? -5.895 -11.677 -23.624 1.00 37.09 130 GLU A C 1
ATOM 1101 O O . GLU A 1 130 ? -6.424 -10.564 -23.724 1.00 37.09 130 GLU A O 1
ATOM 1106 N N . PRO A 1 131 ? -6.246 -12.518 -22.625 1.00 42.31 131 PRO A N 1
ATOM 1107 C CA . PRO A 1 131 ? -7.290 -12.190 -21.650 1.00 42.31 131 PRO A CA 1
ATOM 1108 C C . PRO A 1 131 ? -6.953 -10.976 -20.770 1.00 42.31 131 PRO A C 1
ATOM 1110 O O . PRO A 1 131 ? -7.848 -10.336 -20.224 1.00 42.31 131 PRO A O 1
ATOM 1113 N N . PHE A 1 132 ? -5.667 -10.629 -20.638 1.00 42.78 132 PHE A N 1
ATOM 1114 C CA . PHE A 1 132 ? -5.202 -9.443 -19.920 1.00 42.78 132 PHE A CA 1
ATOM 1115 C C . PHE A 1 132 ? -5.024 -8.224 -20.826 1.00 42.78 132 PHE A C 1
ATOM 1117 O O . PHE A 1 132 ? -4.654 -7.177 -20.310 1.00 42.78 132 PHE A O 1
ATOM 1124 N N . VAL A 1 133 ? -5.292 -8.300 -22.129 1.00 39.84 133 VAL A N 1
ATOM 1125 C CA . VAL A 1 133 ? -5.099 -7.186 -23.081 1.00 39.84 133 VAL A CA 1
ATOM 1126 C C . VAL A 1 133 ? -6.431 -6.519 -23.457 1.00 39.84 133 VAL A C 1
ATOM 1128 O O . VAL A 1 133 ? -6.462 -5.384 -23.928 1.00 39.84 133 VAL A O 1
ATOM 1131 N N . THR A 1 134 ? -7.567 -7.154 -23.169 1.00 42.75 134 THR A N 1
ATOM 1132 C CA . THR A 1 134 ? -8.892 -6.567 -23.397 1.00 42.75 134 THR A CA 1
ATOM 1133 C C . THR A 1 134 ? -9.285 -5.633 -22.249 1.00 42.75 134 THR A C 1
ATOM 1135 O O . THR A 1 134 ? -10.019 -6.015 -21.345 1.00 42.75 134 THR A O 1
ATOM 1138 N N . GLY A 1 135 ? -8.784 -4.395 -22.245 1.00 53.75 135 GLY A N 1
ATOM 1139 C CA . GLY A 1 135 ? -9.165 -3.394 -21.243 1.00 53.75 135 GLY A CA 1
ATOM 1140 C C . GLY A 1 135 ? -8.649 -1.986 -21.543 1.00 53.75 135 GLY A C 1
ATOM 1141 O O . GLY A 1 135 ? -7.735 -1.794 -22.340 1.00 53.75 135 GLY A O 1
ATOM 1142 N N . ARG A 1 136 ? -9.247 -0.962 -20.915 1.00 68.00 136 ARG A N 1
ATOM 1143 C CA . ARG A 1 136 ? -8.831 0.439 -21.105 1.00 68.00 136 ARG A CA 1
ATOM 1144 C C . ARG A 1 136 ? -7.659 0.771 -20.182 1.00 68.00 136 ARG A C 1
ATOM 1146 O O . ARG A 1 136 ? -7.859 1.172 -19.035 1.00 68.00 136 ARG A O 1
ATOM 1153 N N . GLU A 1 137 ? -6.447 0.589 -20.687 1.00 78.06 137 GLU A N 1
ATOM 1154 C CA . GLU A 1 137 ? -5.214 0.953 -19.985 1.00 78.06 137 GLU A CA 1
ATOM 1155 C C . GLU A 1 137 ? -5.119 2.467 -19.745 1.00 78.06 137 GLU A C 1
ATOM 1157 O O . GLU A 1 137 ? -5.608 3.283 -20.534 1.00 78.06 137 GLU A O 1
ATOM 1162 N N . ARG A 1 138 ? -4.466 2.848 -18.644 1.00 78.44 138 ARG A N 1
ATOM 1163 C CA . ARG A 1 138 ? -4.128 4.236 -18.319 1.00 78.44 138 ARG A CA 1
ATOM 1164 C C . ARG A 1 138 ? -2.624 4.359 -18.145 1.00 78.44 138 ARG A C 1
ATOM 1166 O O . ARG A 1 138 ? -2.024 3.603 -17.383 1.00 78.44 138 ARG A O 1
ATOM 1173 N N . THR A 1 139 ? -2.032 5.342 -18.813 1.00 79.88 139 THR A N 1
ATOM 1174 C CA . THR A 1 139 ? -0.624 5.704 -18.639 1.00 79.88 139 THR A CA 1
ATOM 1175 C C . THR A 1 139 ? -0.532 7.118 -18.099 1.00 79.88 139 THR A C 1
ATOM 1177 O O . THR A 1 139 ? -1.035 8.059 -18.708 1.00 79.88 139 THR A O 1
ATOM 1180 N N . GLU A 1 140 ? 0.148 7.263 -16.969 1.00 79.62 140 GLU A N 1
ATOM 1181 C CA . GLU A 1 140 ? 0.454 8.548 -16.354 1.00 79.62 140 GLU A CA 1
ATOM 1182 C C . GLU A 1 140 ? 1.966 8.767 -16.371 1.00 79.62 140 GLU A C 1
ATOM 1184 O O . GLU A 1 140 ? 2.740 7.859 -16.054 1.00 79.62 140 GLU A O 1
ATOM 1189 N N . GLN A 1 141 ? 2.390 9.970 -16.754 1.00 78.88 141 GLN A N 1
ATOM 1190 C CA . GLN A 1 141 ? 3.793 10.377 -16.816 1.00 78.88 141 GLN A CA 1
ATOM 1191 C C . GLN A 1 141 ? 3.953 11.731 -16.142 1.00 78.88 141 GLN A C 1
ATOM 1193 O O . GLN A 1 141 ? 3.124 12.620 -16.339 1.00 78.88 141 GLN A O 1
ATOM 1198 N N . TRP A 1 142 ? 5.018 11.907 -15.363 1.00 77.75 142 TRP A N 1
ATOM 1199 C CA . TRP A 1 142 ? 5.265 13.185 -14.703 1.00 77.75 142 TRP A CA 1
ATOM 1200 C C . TRP A 1 142 ? 6.750 13.469 -14.463 1.00 77.75 142 TRP A C 1
ATOM 1202 O O . TRP A 1 142 ? 7.612 12.583 -14.415 1.00 77.75 142 TRP A O 1
ATOM 1212 N N . SER A 1 143 ? 7.050 14.761 -14.330 1.00 72.00 143 SER A N 1
ATOM 1213 C CA . SER A 1 143 ? 8.375 15.264 -13.981 1.00 72.00 143 SER A CA 1
ATOM 1214 C C . SER A 1 143 ? 8.551 15.336 -12.470 1.00 72.00 143 SER A C 1
ATOM 1216 O O . SER A 1 143 ? 7.669 15.821 -11.764 1.00 72.00 143 SER A O 1
ATOM 1218 N N . VAL A 1 144 ? 9.724 14.940 -11.982 1.00 65.25 144 VAL A N 1
ATOM 1219 C CA . VAL A 1 144 ? 10.091 15.039 -10.566 1.00 65.25 144 VAL A CA 1
ATOM 1220 C C . VAL A 1 144 ? 11.339 15.904 -10.469 1.00 65.25 144 VAL A C 1
ATOM 1222 O O . VAL A 1 144 ? 12.336 15.638 -11.142 1.00 65.25 144 VAL A O 1
ATOM 1225 N N . THR A 1 145 ? 11.289 16.963 -9.654 1.00 60.53 145 THR A N 1
ATOM 1226 C CA . THR A 1 145 ? 12.431 17.869 -9.407 1.00 60.53 145 THR A CA 1
ATOM 1227 C C . THR A 1 145 ? 13.082 18.416 -10.691 1.00 60.53 145 THR A C 1
ATOM 1229 O O . THR A 1 145 ? 14.301 18.435 -10.818 1.00 60.53 145 THR A O 1
ATOM 1232 N N . GLY A 1 146 ? 12.270 18.826 -11.672 1.00 54.03 146 GLY A N 1
ATOM 1233 C CA . GLY A 1 146 ? 12.751 19.452 -12.912 1.00 54.03 146 GLY A CA 1
ATOM 1234 C C . GLY A 1 146 ? 13.285 18.497 -13.990 1.00 54.03 146 GLY A C 1
ATOM 1235 O O . GLY A 1 146 ? 13.854 18.967 -14.969 1.00 54.03 146 GLY A O 1
ATOM 1236 N N . CYS A 1 147 ? 13.110 17.177 -13.851 1.00 50.28 147 CYS A N 1
ATOM 1237 C CA . CYS A 1 147 ? 13.461 16.190 -14.882 1.00 50.28 147 CYS A CA 1
ATOM 1238 C C . CYS A 1 147 ? 12.313 15.175 -15.100 1.00 50.28 147 CYS A C 1
ATOM 1240 O O . CYS A 1 147 ? 11.712 14.695 -14.137 1.00 50.28 147 CYS A O 1
ATOM 1242 N N . TYR A 1 148 ? 12.004 14.844 -16.363 1.00 51.62 148 TYR A N 1
ATOM 1243 C CA . TYR A 1 148 ? 10.975 13.866 -16.776 1.00 51.62 148 TYR A CA 1
ATOM 1244 C C . TYR A 1 148 ? 11.433 12.431 -16.496 1.00 51.62 148 TYR A C 1
ATOM 1246 O O . TYR A 1 148 ? 12.316 11.942 -17.198 1.00 51.62 148 TYR A O 1
ATOM 1254 N N . LEU A 1 149 ? 10.927 11.774 -15.444 1.00 62.72 149 LEU A N 1
ATOM 1255 C CA . LEU A 1 149 ? 11.613 10.577 -14.926 1.00 62.72 149 LEU A CA 1
ATOM 1256 C C . LEU A 1 149 ? 10.719 9.491 -14.305 1.00 62.72 149 LEU A C 1
ATOM 1258 O O . LEU A 1 149 ? 11.275 8.493 -13.835 1.00 62.72 149 LEU A O 1
ATOM 1262 N N . ALA A 1 150 ? 9.392 9.655 -14.267 1.00 73.94 150 ALA A N 1
ATOM 1263 C CA . ALA A 1 150 ? 8.479 8.652 -13.718 1.00 73.94 150 ALA A CA 1
ATOM 1264 C C . ALA A 1 150 ? 7.280 8.400 -14.639 1.00 73.94 150 ALA A C 1
ATOM 1266 O O . ALA A 1 150 ? 6.688 9.338 -15.177 1.00 73.94 150 ALA A O 1
ATOM 1267 N N . SER A 1 151 ? 6.912 7.128 -14.786 1.00 79.75 151 SER A N 1
ATOM 1268 C CA . SER A 1 151 ? 5.690 6.726 -15.477 1.00 79.75 151 SER A CA 1
ATOM 1269 C C . SER A 1 151 ? 5.087 5.474 -14.866 1.00 79.75 151 SER A C 1
ATOM 1271 O O . SER A 1 151 ? 5.817 4.557 -14.480 1.00 79.75 151 SER A O 1
ATOM 1273 N N . VAL A 1 152 ? 3.761 5.398 -14.853 1.00 85.19 152 VAL A N 1
ATOM 1274 C CA . VAL A 1 152 ? 3.010 4.207 -14.453 1.00 85.19 152 VAL A CA 1
ATOM 1275 C C . VAL A 1 152 ? 1.972 3.902 -15.524 1.00 85.19 152 VAL A C 1
ATOM 1277 O O . VAL A 1 152 ? 1.204 4.779 -15.910 1.00 85.19 152 VAL A O 1
ATOM 1280 N N . THR A 1 153 ? 1.947 2.653 -15.978 1.00 82.25 153 THR A N 1
ATOM 1281 C CA . THR A 1 153 ? 0.885 2.109 -16.825 1.00 82.25 153 THR A CA 1
ATOM 1282 C C . THR A 1 153 ? 0.136 1.065 -16.020 1.00 82.25 153 THR A C 1
ATOM 1284 O O . THR A 1 153 ? 0.741 0.124 -15.498 1.00 82.25 153 THR A O 1
ATOM 1287 N N . TYR A 1 154 ? -1.169 1.249 -15.890 1.00 87.06 154 TYR A N 1
ATOM 1288 C CA . TYR A 1 154 ? -2.011 0.412 -15.054 1.00 87.06 154 TYR A CA 1
ATOM 1289 C C . TYR A 1 154 ? -3.404 0.249 -15.649 1.00 87.06 154 TYR A C 1
ATOM 1291 O O . TYR A 1 154 ? -3.811 0.954 -16.576 1.00 87.06 154 TYR A O 1
ATOM 1299 N N . ARG A 1 155 ? -4.147 -0.682 -15.065 1.00 85.56 155 ARG A N 1
ATOM 1300 C CA . ARG A 1 155 ? -5.553 -0.925 -15.354 1.00 85.56 155 ARG A CA 1
ATOM 1301 C C . ARG A 1 155 ? -6.285 -1.295 -14.068 1.00 85.56 155 ARG A C 1
ATOM 1303 O O . ARG A 1 155 ? -5.679 -1.825 -13.142 1.00 85.56 155 ARG A O 1
ATOM 1310 N N . ILE A 1 156 ? -7.581 -1.006 -14.016 1.00 87.62 156 ILE A N 1
ATOM 1311 C CA . ILE A 1 156 ? -8.475 -1.442 -12.941 1.00 87.62 156 ILE A CA 1
ATOM 1312 C C . ILE A 1 156 ? -9.571 -2.294 -13.585 1.00 87.62 156 ILE A C 1
ATOM 1314 O O . ILE A 1 156 ? -10.258 -1.817 -14.488 1.00 87.62 156 ILE A O 1
ATOM 1318 N N . GLU A 1 157 ? -9.703 -3.544 -13.146 1.00 82.31 157 GLU A N 1
ATOM 1319 C CA . GLU A 1 157 ? -10.699 -4.508 -13.627 1.00 82.31 157 GLU A CA 1
ATOM 1320 C C . GLU A 1 157 ? -11.479 -5.071 -12.441 1.00 82.31 157 GLU A C 1
ATOM 1322 O O . GLU A 1 157 ? -10.958 -5.872 -11.662 1.00 82.31 157 GLU A O 1
ATOM 1327 N N . GLY A 1 158 ? -12.730 -4.625 -12.288 1.00 84.00 158 GLY A N 1
ATOM 1328 C CA . GLY A 1 158 ? -13.551 -4.958 -11.125 1.00 84.00 158 GLY A CA 1
ATOM 1329 C C . GLY A 1 158 ? -12.820 -4.623 -9.824 1.00 84.00 158 GLY A C 1
ATOM 1330 O O . GLY A 1 158 ? -12.411 -3.484 -9.613 1.00 84.00 158 GLY A O 1
ATOM 1331 N N . ASP A 1 159 ? -12.596 -5.644 -8.998 1.00 85.94 159 ASP A N 1
ATOM 1332 C CA . ASP A 1 159 ? -11.921 -5.529 -7.702 1.00 85.94 159 ASP A CA 1
ATOM 1333 C C . ASP A 1 159 ? -10.382 -5.645 -7.791 1.00 85.94 159 ASP A C 1
ATOM 1335 O O . ASP A 1 159 ? -9.717 -5.791 -6.762 1.00 85.94 159 ASP A O 1
ATOM 1339 N N . THR A 1 160 ? -9.789 -5.604 -8.989 1.00 84.50 160 THR A N 1
ATOM 1340 C CA . THR A 1 160 ? -8.347 -5.831 -9.194 1.00 84.50 160 THR A CA 1
ATOM 1341 C C . THR A 1 160 ? -7.657 -4.615 -9.804 1.00 84.50 160 THR A C 1
ATOM 1343 O O . THR A 1 160 ? -8.028 -4.134 -10.873 1.00 84.50 160 THR A O 1
ATOM 1346 N N . PHE A 1 161 ? -6.592 -4.150 -9.152 1.00 92.75 161 PHE A N 1
ATOM 1347 C CA . PHE A 1 161 ? -5.640 -3.189 -9.696 1.00 92.75 161 PHE A CA 1
ATOM 1348 C C . PHE A 1 161 ? -4.476 -3.939 -10.341 1.00 92.75 161 PHE A C 1
ATOM 1350 O O . PHE A 1 161 ? -3.796 -4.720 -9.677 1.00 92.75 161 PHE A O 1
ATOM 1357 N N . ILE A 1 162 ? -4.204 -3.672 -11.614 1.00 87.06 162 ILE A N 1
ATOM 1358 C CA . ILE A 1 162 ? -3.161 -4.342 -12.390 1.00 87.06 162 ILE A CA 1
ATOM 1359 C C . ILE A 1 162 ? -2.097 -3.316 -12.774 1.00 87.06 162 ILE A C 1
ATOM 1361 O O . ILE A 1 162 ? -2.326 -2.429 -13.598 1.00 87.06 162 ILE A O 1
ATOM 1365 N N . LEU A 1 163 ? -0.911 -3.447 -12.187 1.00 91.12 163 LEU A N 1
ATOM 1366 C CA . LEU A 1 163 ? 0.274 -2.687 -12.556 1.00 91.12 163 LEU A CA 1
ATOM 1367 C C . LEU A 1 163 ? 0.981 -3.373 -13.729 1.00 91.12 163 LEU A C 1
ATOM 1369 O O . LEU A 1 163 ? 1.674 -4.376 -13.550 1.00 91.12 163 LEU A O 1
ATOM 1373 N N . LEU A 1 164 ? 0.832 -2.801 -14.921 1.00 80.12 164 LEU A N 1
ATOM 1374 C CA . LEU A 1 164 ? 1.423 -3.322 -16.156 1.00 80.12 164 LEU A CA 1
ATOM 1375 C C . LEU A 1 164 ? 2.878 -2.876 -16.306 1.00 80.12 164 LEU A C 1
ATOM 1377 O O . LEU A 1 164 ? 3.752 -3.654 -16.679 1.00 80.12 164 LEU A O 1
ATOM 1381 N N . HIS A 1 165 ? 3.155 -1.610 -15.989 1.00 79.88 165 HIS A N 1
ATOM 1382 C CA . HIS A 1 165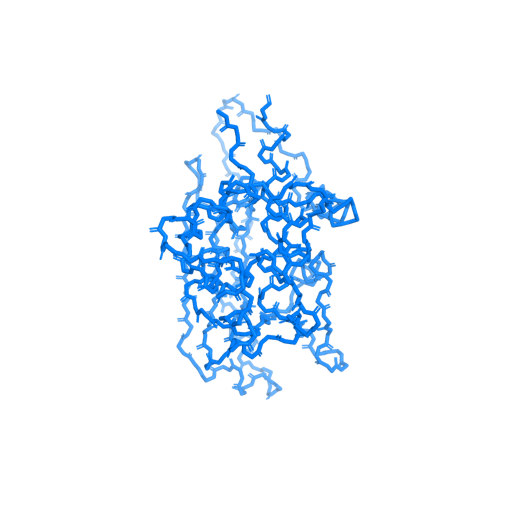 ? 4.495 -1.054 -16.094 1.00 79.88 165 HIS A CA 1
ATOM 1383 C C . HIS A 1 165 ? 4.716 0.072 -15.085 1.00 79.88 165 HIS A C 1
ATOM 1385 O O . HIS A 1 165 ? 3.826 0.870 -14.803 1.00 79.88 165 HIS A O 1
ATOM 1391 N N . SER A 1 166 ? 5.932 0.169 -14.547 1.00 85.00 166 SER A N 1
ATOM 1392 C CA . SER A 1 166 ? 6.355 1.359 -13.809 1.00 85.00 166 SER A CA 1
ATOM 1393 C C . SER A 1 166 ? 7.837 1.634 -14.004 1.00 85.00 166 SER A C 1
ATOM 1395 O O . SER A 1 166 ? 8.699 0.828 -13.622 1.00 85.00 166 SER A O 1
ATOM 1397 N N . GLU A 1 167 ? 8.130 2.825 -14.505 1.00 81.06 167 GLU A N 1
ATOM 1398 C CA . GLU A 1 167 ? 9.480 3.310 -14.719 1.00 81.06 167 GLU A CA 1
ATOM 1399 C C . GLU A 1 167 ? 9.787 4.461 -13.769 1.00 81.06 167 GLU A C 1
ATOM 1401 O O . GLU A 1 167 ? 8.971 5.341 -13.510 1.00 81.06 167 GLU A O 1
ATOM 1406 N N . SER A 1 168 ? 10.993 4.410 -13.218 1.00 82.19 168 SER A N 1
ATOM 1407 C CA . SER A 1 168 ? 11.563 5.467 -12.397 1.00 82.19 168 SER A CA 1
ATOM 1408 C C . SER A 1 168 ? 13.047 5.496 -12.714 1.00 82.19 168 SER A C 1
ATOM 1410 O O . SER A 1 168 ? 13.706 4.450 -12.601 1.00 82.19 168 SER A O 1
ATOM 1412 N N . LEU A 1 169 ? 13.548 6.653 -13.138 1.00 76.81 169 LEU A N 1
ATOM 1413 C CA . LEU A 1 169 ? 14.926 6.817 -13.612 1.00 76.81 169 LEU A CA 1
ATOM 1414 C C . LEU A 1 169 ? 15.892 7.296 -12.514 1.00 76.81 169 LEU A C 1
ATOM 1416 O O . LEU A 1 169 ? 17.090 7.048 -12.598 1.00 76.81 169 LEU A O 1
ATOM 1420 N N . THR A 1 170 ? 15.382 7.902 -11.441 1.00 77.31 170 THR A N 1
ATOM 1421 C CA . THR A 1 170 ? 16.157 8.315 -10.257 1.00 77.31 170 THR A CA 1
ATOM 1422 C C . THR A 1 170 ? 15.518 7.803 -8.968 1.00 77.31 170 THR A C 1
ATOM 1424 O O . THR A 1 170 ? 14.380 7.327 -8.961 1.00 77.31 170 THR A O 1
ATOM 1427 N N . TYR A 1 171 ? 16.232 7.933 -7.843 1.00 83.31 171 TYR A N 1
ATOM 1428 C CA . TYR A 1 171 ? 15.658 7.628 -6.530 1.00 83.31 171 TYR A CA 1
ATOM 1429 C C . TYR A 1 171 ? 14.485 8.556 -6.172 1.00 83.31 171 TYR A C 1
ATOM 1431 O O . TYR A 1 171 ? 13.470 8.080 -5.669 1.00 83.31 171 TYR A O 1
ATOM 1439 N N . SER A 1 172 ? 14.573 9.853 -6.489 1.00 82.88 172 SER A N 1
ATOM 1440 C CA . SER A 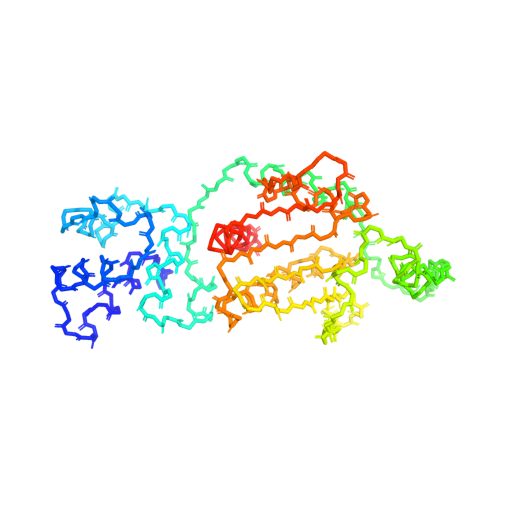1 172 ? 13.456 10.787 -6.292 1.00 82.88 172 SER A CA 1
ATOM 1441 C C . SER A 1 172 ? 12.236 10.397 -7.131 1.00 82.88 172 SER A C 1
ATOM 1443 O O . SER A 1 172 ? 11.118 10.382 -6.618 1.00 82.88 172 SER A O 1
ATOM 1445 N N . ALA A 1 173 ? 12.445 9.984 -8.385 1.00 82.62 173 ALA A N 1
ATOM 1446 C CA . ALA A 1 173 ? 11.379 9.468 -9.236 1.00 82.62 173 ALA A CA 1
ATOM 1447 C C . ALA A 1 173 ? 10.766 8.169 -8.688 1.00 82.62 173 ALA A C 1
ATOM 1449 O O . ALA A 1 173 ? 9.556 7.978 -8.788 1.00 82.62 173 ALA A O 1
ATOM 1450 N N . LEU A 1 174 ? 11.569 7.288 -8.075 1.00 87.50 174 LEU A N 1
ATOM 1451 C CA . LEU A 1 174 ? 11.070 6.068 -7.432 1.00 87.50 174 LEU A CA 1
ATOM 1452 C C . LEU A 1 174 ? 10.151 6.399 -6.253 1.00 87.50 174 LEU A C 1
ATOM 1454 O O . LEU A 1 174 ? 9.078 5.813 -6.147 1.00 87.50 174 LEU A O 1
ATOM 1458 N N . LEU A 1 175 ? 10.555 7.331 -5.388 1.00 89.81 175 LEU A N 1
ATOM 1459 C CA . LEU A 1 175 ? 9.727 7.764 -4.261 1.00 89.81 175 LEU A CA 1
ATOM 1460 C C . LEU A 1 175 ? 8.422 8.405 -4.740 1.00 89.81 175 LEU A C 1
ATOM 1462 O O . LEU A 1 175 ? 7.360 8.049 -4.246 1.00 89.81 175 LEU A O 1
ATOM 1466 N N . SER A 1 176 ? 8.482 9.261 -5.760 1.00 88.75 176 SER A N 1
ATOM 1467 C CA . SER A 1 176 ? 7.279 9.852 -6.355 1.00 88.75 176 SER A CA 1
ATOM 1468 C C . SER A 1 176 ? 6.373 8.803 -7.020 1.00 88.75 176 SER A C 1
ATOM 1470 O O . SER A 1 176 ? 5.154 8.884 -6.916 1.00 88.75 176 SER A O 1
ATOM 1472 N N . THR A 1 177 ? 6.947 7.760 -7.632 1.00 91.38 177 THR A N 1
ATOM 1473 C CA . THR A 1 177 ? 6.186 6.604 -8.147 1.00 91.38 177 THR A CA 1
ATOM 1474 C C . THR A 1 177 ? 5.478 5.852 -7.021 1.00 91.38 177 THR A C 1
ATOM 1476 O O . THR A 1 177 ? 4.328 5.460 -7.182 1.00 91.38 177 THR A O 1
ATOM 1479 N N . ILE A 1 178 ? 6.134 5.669 -5.870 1.00 94.62 178 ILE A N 1
ATOM 1480 C CA . ILE A 1 178 ? 5.514 5.066 -4.680 1.00 94.62 178 ILE A CA 1
ATOM 1481 C C . ILE A 1 178 ? 4.349 5.927 -4.187 1.00 94.62 178 ILE A C 1
ATOM 1483 O O . ILE A 1 178 ? 3.284 5.386 -3.911 1.00 94.62 178 ILE A O 1
ATOM 1487 N N . GLU A 1 179 ? 4.521 7.248 -4.109 1.00 93.88 179 GLU A N 1
ATOM 1488 C CA . GLU A 1 179 ? 3.450 8.166 -3.702 1.00 93.88 179 GLU A CA 1
ATOM 1489 C C . GLU A 1 179 ? 2.255 8.110 -4.653 1.00 93.88 179 GLU A C 1
ATOM 1491 O O . GLU A 1 179 ? 1.118 8.001 -4.194 1.00 93.88 179 GLU A O 1
ATOM 1496 N N . ARG A 1 180 ? 2.499 8.069 -5.967 1.00 94.62 180 ARG A N 1
ATOM 1497 C CA . ARG A 1 180 ? 1.409 7.946 -6.936 1.00 94.62 180 ARG A CA 1
ATOM 1498 C C . ARG A 1 180 ? 0.703 6.594 -6.858 1.00 94.62 180 ARG A C 1
ATOM 1500 O O . ARG A 1 180 ? -0.516 6.536 -6.958 1.00 94.62 180 ARG A O 1
ATOM 1507 N N . LEU A 1 181 ? 1.438 5.502 -6.640 1.00 96.00 181 LEU A N 1
ATOM 1508 C CA . LEU A 1 181 ? 0.828 4.185 -6.429 1.00 96.00 181 LEU A CA 1
ATOM 1509 C C . LEU A 1 181 ? -0.020 4.144 -5.152 1.00 96.00 181 LEU A C 1
ATOM 1511 O O . LEU A 1 181 ? -1.070 3.514 -5.160 1.00 96.00 181 LEU A O 1
ATOM 1515 N N . ILE A 1 182 ? 0.393 4.826 -4.078 1.00 96.06 182 ILE A N 1
ATOM 1516 C CA . ILE A 1 182 ? -0.420 4.964 -2.858 1.00 96.06 182 ILE A CA 1
ATOM 1517 C C . ILE A 1 182 ? -1.766 5.619 -3.190 1.00 96.06 182 ILE A C 1
ATOM 1519 O O . ILE A 1 182 ? -2.801 5.100 -2.783 1.00 96.06 182 ILE A O 1
ATOM 1523 N N . GLU A 1 183 ? -1.758 6.718 -3.947 1.00 95.00 183 GLU A N 1
ATOM 1524 C CA . GLU A 1 183 ? -2.975 7.426 -4.371 1.00 95.00 183 GLU A CA 1
ATOM 1525 C C . GLU A 1 183 ? -3.873 6.542 -5.235 1.00 95.00 183 GLU A C 1
ATOM 1527 O O . GLU A 1 183 ? -5.029 6.323 -4.887 1.00 95.00 183 GLU A O 1
ATOM 1532 N N . LEU A 1 184 ? -3.322 5.954 -6.298 1.00 95.00 184 LEU A N 1
ATOM 1533 C CA . LEU A 1 184 ? -4.069 5.103 -7.225 1.00 95.00 184 LEU A CA 1
ATOM 1534 C C . LEU A 1 184 ? -4.694 3.885 -6.534 1.00 95.00 184 LEU A C 1
ATOM 1536 O O . LEU A 1 184 ? -5.854 3.551 -6.776 1.00 95.00 184 LEU A O 1
ATOM 1540 N N . LEU A 1 185 ? -3.946 3.216 -5.653 1.00 94.50 185 LEU A N 1
ATOM 1541 C CA . LEU A 1 185 ? -4.473 2.077 -4.904 1.00 94.50 185 LEU A CA 1
ATOM 1542 C C . LEU A 1 185 ? -5.543 2.506 -3.913 1.00 94.50 185 LEU A C 1
ATOM 1544 O O . LEU A 1 185 ? -6.518 1.782 -3.731 1.00 94.50 185 LEU A O 1
ATOM 1548 N N . TYR A 1 186 ? -5.38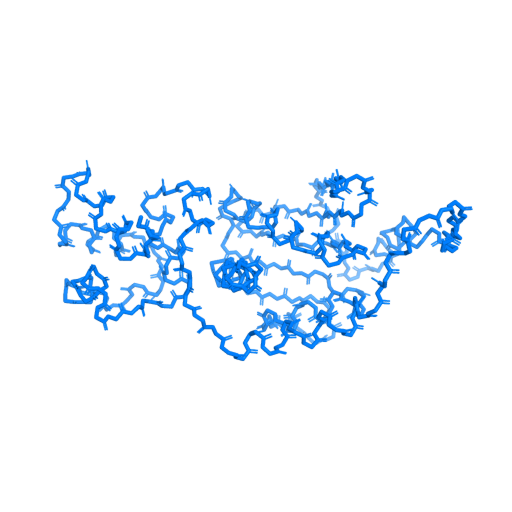9 3.668 -3.283 1.00 92.00 186 TYR A N 1
ATOM 1549 C CA . TYR A 1 186 ? -6.400 4.179 -2.373 1.00 92.00 186 TYR A CA 1
ATOM 1550 C C . TYR A 1 186 ? -7.698 4.540 -3.102 1.00 92.00 186 TYR A C 1
ATOM 1552 O O . TYR A 1 186 ? -8.756 4.086 -2.682 1.00 92.00 186 TYR A O 1
ATOM 1560 N N . GLU A 1 187 ? -7.606 5.291 -4.202 1.00 91.06 187 GLU A N 1
ATOM 1561 C CA . GLU A 1 187 ? -8.741 5.780 -4.997 1.00 91.06 187 GLU A CA 1
ATOM 1562 C C . GLU A 1 187 ? -9.475 4.673 -5.759 1.00 91.06 187 GLU A C 1
ATOM 1564 O O . GLU A 1 187 ? -10.685 4.751 -5.936 1.00 91.06 187 GLU A O 1
ATOM 1569 N N . SER A 1 188 ? -8.756 3.647 -6.224 1.00 90.25 188 SER A N 1
ATOM 1570 C CA . SER A 1 188 ? -9.361 2.555 -6.998 1.00 90.25 188 SER A CA 1
ATOM 1571 C C . SER A 1 188 ? -10.273 1.642 -6.181 1.00 90.25 188 SER A C 1
ATOM 1573 O O . SER A 1 188 ? -11.028 0.882 -6.776 1.00 90.25 188 SER A O 1
ATOM 1575 N N . GLU A 1 189 ? -10.150 1.652 -4.848 1.00 85.88 189 GLU A N 1
ATOM 1576 C CA . GLU A 1 189 ? -10.821 0.714 -3.933 1.00 85.88 189 GLU A CA 1
ATOM 1577 C C . GLU A 1 189 ? -10.636 -0.777 -4.294 1.00 85.88 189 GLU A C 1
ATOM 1579 O O . GLU A 1 189 ? -11.322 -1.646 -3.756 1.00 85.88 189 GLU A O 1
ATOM 1584 N N . ALA A 1 190 ? -9.659 -1.102 -5.150 1.00 89.12 190 ALA A N 1
ATOM 1585 C CA . ALA A 1 190 ? -9.382 -2.471 -5.553 1.00 89.12 190 ALA A CA 1
ATOM 1586 C C . ALA A 1 190 ? -9.012 -3.325 -4.333 1.00 89.12 190 ALA A C 1
ATOM 1588 O O . ALA A 1 190 ? -8.257 -2.889 -3.455 1.00 89.12 190 ALA A O 1
ATOM 1589 N N . LYS A 1 191 ? -9.493 -4.569 -4.306 1.00 86.25 191 LYS A N 1
ATOM 1590 C CA . LYS A 1 191 ? -9.197 -5.566 -3.268 1.00 86.25 191 LYS A CA 1
ATOM 1591 C C . LYS A 1 191 ? -7.899 -6.314 -3.546 1.00 86.25 191 LYS A C 1
ATOM 1593 O O . LYS A 1 191 ? -7.183 -6.665 -2.606 1.00 86.25 191 LYS A O 1
ATOM 1598 N N . PHE A 1 192 ? -7.579 -6.521 -4.820 1.00 86.19 192 PHE A N 1
ATOM 1599 C CA . PHE A 1 192 ? -6.388 -7.239 -5.258 1.00 86.19 192 PHE A CA 1
ATOM 1600 C C . PHE A 1 192 ? -5.426 -6.321 -6.001 1.00 86.19 192 PHE A C 1
ATOM 1602 O O . PHE A 1 192 ? -5.841 -5.469 -6.786 1.00 86.19 192 PHE A O 1
ATOM 1609 N N . PHE A 1 193 ? -4.134 -6.534 -5.773 1.00 93.44 193 PHE A N 1
ATOM 1610 C CA . PHE A 1 193 ? -3.058 -5.867 -6.485 1.00 93.44 193 PHE A CA 1
ATOM 1611 C C . PHE A 1 193 ? -2.239 -6.889 -7.250 1.00 93.44 193 PHE A C 1
ATOM 1613 O O . PHE A 1 193 ? -1.658 -7.797 -6.649 1.00 93.44 193 PHE A O 1
ATOM 1620 N N . TRP A 1 194 ? -2.153 -6.708 -8.560 1.00 89.25 194 TRP A N 1
ATOM 1621 C CA . TRP A 1 194 ? -1.336 -7.520 -9.443 1.00 89.25 194 TRP A CA 1
ATOM 1622 C C . TRP A 1 194 ? -0.228 -6.683 -10.067 1.00 89.25 194 TRP A C 1
ATOM 1624 O O . TRP A 1 194 ? -0.414 -5.509 -10.385 1.00 89.25 194 TRP A O 1
ATOM 1634 N N . ILE A 1 195 ? 0.928 -7.300 -10.281 1.00 88.94 195 ILE A N 1
ATOM 1635 C CA . ILE A 1 195 ? 2.014 -6.730 -11.072 1.00 88.94 195 ILE A CA 1
ATOM 1636 C C . ILE A 1 195 ? 2.416 -7.712 -12.164 1.00 88.94 195 ILE A C 1
ATOM 1638 O O . ILE A 1 195 ? 2.756 -8.865 -11.889 1.00 88.94 195 ILE A O 1
ATOM 1642 N N . VAL A 1 196 ? 2.415 -7.227 -13.404 1.00 81.94 196 VAL A N 1
ATOM 1643 C CA . VAL A 1 196 ? 2.987 -7.949 -14.539 1.00 81.94 196 VAL A CA 1
ATOM 1644 C C . VAL A 1 196 ? 4.489 -7.689 -14.537 1.00 81.94 196 VAL A C 1
ATOM 1646 O O . VAL A 1 196 ? 4.967 -6.569 -14.721 1.00 81.94 196 VAL A O 1
ATOM 1649 N N . ALA A 1 197 ? 5.259 -8.732 -14.264 1.00 79.75 197 ALA A N 1
ATOM 1650 C CA . ALA A 1 197 ? 6.693 -8.679 -14.038 1.00 79.75 197 ALA A CA 1
ATOM 1651 C C . ALA A 1 197 ? 7.496 -9.209 -15.229 1.00 79.75 197 ALA A C 1
ATOM 1653 O O . ALA A 1 197 ? 8.490 -9.911 -15.058 1.00 79.75 197 ALA A O 1
ATOM 1654 N N . ALA A 1 198 ? 7.113 -8.803 -16.437 1.00 67.56 198 ALA A N 1
ATOM 1655 C CA . ALA A 1 198 ? 7.767 -9.217 -17.676 1.00 67.56 198 ALA A CA 1
ATOM 1656 C C . ALA A 1 198 ? 9.222 -8.699 -17.828 1.00 67.56 198 ALA A C 1
ATOM 1658 O O . ALA A 1 198 ? 9.944 -9.095 -18.739 1.00 67.56 198 ALA A O 1
ATOM 1659 N N . GLU A 1 199 ? 9.699 -7.860 -16.899 1.00 72.06 199 GLU A N 1
ATOM 1660 C CA . GLU A 1 199 ? 11.097 -7.436 -16.803 1.00 72.06 199 GLU A CA 1
ATOM 1661 C C . GLU A 1 199 ? 11.711 -7.738 -15.430 1.00 72.06 199 GLU A C 1
ATOM 1663 O O . GLU A 1 199 ? 11.068 -7.636 -14.380 1.00 72.06 199 GLU A O 1
ATOM 1668 N N . ARG A 1 200 ? 13.035 -7.951 -15.402 1.00 76.00 200 ARG A N 1
ATOM 1669 C CA . ARG A 1 200 ? 13.799 -8.208 -14.166 1.00 76.00 200 ARG A CA 1
ATOM 1670 C C . ARG A 1 200 ? 13.583 -7.136 -13.090 1.00 76.00 200 ARG A C 1
ATOM 1672 O O . ARG A 1 200 ? 13.606 -7.455 -11.900 1.00 76.00 200 ARG A O 1
ATOM 1679 N N . LYS A 1 201 ? 13.413 -5.862 -13.468 1.00 81.00 201 LYS A N 1
ATOM 1680 C CA . LYS A 1 201 ? 13.176 -4.764 -12.511 1.00 81.00 201 LYS A CA 1
ATOM 1681 C C . LYS A 1 201 ? 11.793 -4.879 -11.863 1.00 81.00 201 LYS A C 1
ATOM 1683 O O . LYS A 1 201 ? 11.701 -4.704 -10.649 1.00 81.00 201 LYS A O 1
ATOM 1688 N N . ALA A 1 202 ? 10.761 -5.227 -12.630 1.00 80.62 202 ALA A N 1
ATOM 1689 C CA . ALA A 1 202 ? 9.410 -5.458 -12.123 1.00 80.62 202 ALA A CA 1
ATOM 1690 C C . ALA A 1 202 ? 9.350 -6.703 -11.218 1.00 80.62 202 ALA A C 1
ATOM 1692 O O . ALA A 1 202 ? 8.842 -6.613 -10.103 1.00 80.62 202 ALA A O 1
ATOM 1693 N N . ALA A 1 203 ? 10.020 -7.798 -11.592 1.00 84.88 203 ALA A N 1
ATOM 1694 C CA . ALA A 1 203 ? 10.138 -8.984 -10.735 1.00 84.88 203 ALA A CA 1
ATOM 1695 C C . ALA A 1 203 ? 10.840 -8.672 -9.399 1.00 84.88 203 ALA A C 1
ATOM 1697 O O . ALA A 1 203 ? 10.433 -9.131 -8.332 1.00 84.88 203 ALA A O 1
ATOM 1698 N N . LYS A 1 204 ? 11.882 -7.828 -9.414 1.00 90.31 204 LYS A N 1
ATOM 1699 C CA . LYS A 1 204 ? 12.514 -7.347 -8.174 1.00 90.31 204 LYS A CA 1
ATOM 1700 C C . LYS A 1 204 ? 11.554 -6.503 -7.324 1.00 90.31 204 LYS A C 1
ATOM 1702 O O . LYS A 1 204 ? 11.587 -6.650 -6.106 1.00 90.31 204 LYS A O 1
ATOM 1707 N N . LYS A 1 205 ? 10.724 -5.640 -7.930 1.00 91.56 205 LYS A N 1
ATOM 1708 C CA . LYS A 1 205 ? 9.699 -4.855 -7.212 1.00 91.56 205 LYS A CA 1
ATOM 1709 C C . LYS A 1 205 ? 8.672 -5.778 -6.545 1.00 91.56 205 LYS A C 1
ATOM 1711 O O . LYS A 1 205 ? 8.440 -5.629 -5.348 1.00 91.56 205 LYS A O 1
ATOM 1716 N N . ALA A 1 206 ? 8.163 -6.776 -7.270 1.00 91.44 206 ALA A N 1
ATOM 1717 C CA . ALA A 1 206 ? 7.255 -7.788 -6.728 1.00 91.44 206 ALA A CA 1
ATOM 1718 C C . ALA A 1 206 ? 7.854 -8.499 -5.500 1.00 91.44 206 ALA A C 1
ATOM 1720 O O . ALA A 1 206 ? 7.214 -8.602 -4.458 1.00 91.44 206 ALA A O 1
ATOM 1721 N N . ARG A 1 207 ? 9.138 -8.877 -5.567 1.00 92.94 207 ARG A N 1
ATOM 1722 C CA . ARG A 1 207 ? 9.862 -9.500 -4.442 1.00 92.94 207 ARG A CA 1
ATOM 1723 C C . ARG A 1 207 ? 10.091 -8.568 -3.252 1.00 92.94 207 ARG A C 1
ATOM 1725 O O . ARG A 1 207 ? 10.099 -9.033 -2.114 1.00 92.94 207 ARG A O 1
ATOM 1732 N N . VAL A 1 208 ? 10.314 -7.267 -3.475 1.00 94.56 208 VAL A N 1
ATOM 1733 C CA . VAL A 1 208 ? 10.413 -6.285 -2.374 1.00 94.56 208 VAL A CA 1
ATOM 1734 C C . VAL A 1 208 ? 9.114 -6.275 -1.573 1.00 94.56 208 VAL A C 1
ATOM 1736 O O . VAL A 1 208 ? 9.175 -6.340 -0.341 1.00 94.56 208 VAL A O 1
ATOM 1739 N N . LEU A 1 209 ? 7.991 -6.266 -2.294 1.00 94.94 209 LEU A N 1
ATOM 1740 C CA . LEU A 1 209 ? 6.627 -6.305 -1.774 1.00 94.94 209 LEU A CA 1
ATOM 1741 C C . LEU A 1 209 ? 6.159 -7.717 -1.391 1.00 94.94 209 LEU A C 1
ATOM 1743 O O . LEU A 1 209 ? 5.015 -7.858 -1.015 1.00 94.94 209 LEU A O 1
ATOM 1747 N N . GLN A 1 210 ? 7.005 -8.749 -1.475 1.00 94.25 210 GLN A N 1
ATOM 1748 C CA . GLN A 1 210 ? 6.661 -10.142 -1.134 1.00 94.25 210 GLN A CA 1
ATOM 1749 C C . GLN A 1 210 ? 5.376 -10.668 -1.789 1.00 94.25 210 GLN A C 1
ATOM 1751 O O . GLN A 1 210 ? 4.635 -11.422 -1.170 1.00 94.25 210 GLN A O 1
ATOM 1756 N N . LEU A 1 211 ? 5.122 -10.273 -3.033 1.00 92.75 211 LEU A N 1
ATOM 1757 C CA . LEU A 1 211 ? 3.972 -10.769 -3.778 1.00 92.75 211 LEU A CA 1
ATOM 1758 C C . LEU A 1 211 ? 4.182 -12.227 -4.201 1.00 92.75 211 LEU A C 1
ATOM 1760 O O . LEU A 1 211 ? 5.313 -12.643 -4.476 1.00 92.75 211 LEU A O 1
ATOM 1764 N N . GLU A 1 212 ? 3.088 -12.975 -4.281 1.00 86.44 212 GLU A N 1
ATOM 1765 C CA . GLU A 1 212 ? 3.077 -14.385 -4.671 1.00 86.44 212 GLU A CA 1
ATOM 1766 C C . GLU A 1 212 ? 2.909 -14.518 -6.183 1.00 86.44 212 GLU A C 1
ATOM 1768 O O . GLU A 1 212 ? 2.100 -13.809 -6.779 1.00 86.44 212 GLU A O 1
ATOM 1773 N N . GLU A 1 213 ? 3.676 -15.406 -6.817 1.00 81.00 213 GLU A N 1
ATOM 1774 C CA . GLU A 1 213 ? 3.550 -15.654 -8.257 1.00 81.00 213 GLU A CA 1
ATOM 1775 C C . GLU A 1 213 ? 2.273 -16.451 -8.545 1.00 81.00 213 GLU A C 1
ATOM 1777 O O . GLU A 1 213 ? 2.011 -17.481 -7.921 1.00 81.00 213 GLU A O 1
ATOM 1782 N N . VAL A 1 214 ? 1.463 -15.961 -9.479 1.00 74.69 214 VAL A N 1
ATOM 1783 C CA . VAL A 1 214 ? 0.191 -16.572 -9.862 1.00 74.69 214 VAL A CA 1
ATOM 1784 C C . VAL A 1 214 ? 0.474 -17.679 -10.865 1.00 74.69 214 VAL A C 1
ATOM 1786 O O . VAL A 1 214 ? 0.612 -17.418 -12.053 1.00 74.69 214 VAL A O 1
ATOM 1789 N N . GLY A 1 215 ? 0.566 -18.923 -10.405 1.00 61.91 215 GLY A N 1
ATOM 1790 C CA . GLY A 1 215 ? 0.916 -20.051 -11.271 1.00 61.91 215 GLY A CA 1
ATOM 1791 C C . GLY A 1 215 ? 2.411 -20.114 -11.606 1.00 61.91 215 GLY A C 1
ATOM 1792 O O . GLY A 1 215 ? 3.192 -19.219 -11.288 1.00 61.91 215 GLY A O 1
ATOM 1793 N N . PHE A 1 216 ? 2.837 -21.224 -12.204 1.00 55.50 216 PHE A N 1
ATOM 1794 C CA . PHE A 1 216 ? 4.251 -21.481 -12.468 1.00 55.50 216 PHE A CA 1
ATOM 1795 C C . PHE A 1 216 ? 4.737 -20.700 -13.698 1.00 55.50 216 PHE A C 1
ATOM 1797 O O . PHE A 1 216 ? 4.182 -20.862 -14.780 1.00 55.50 216 PHE A O 1
ATOM 1804 N N . CYS A 1 217 ? 5.787 -19.886 -13.534 1.00 65.06 217 CYS A N 1
ATOM 1805 C CA . CYS A 1 217 ? 6.434 -19.110 -14.602 1.00 65.06 217 CYS A CA 1
ATOM 1806 C C . CYS A 1 217 ? 5.526 -18.102 -15.329 1.00 65.06 217 CYS A C 1
ATOM 1808 O O . CYS A 1 217 ? 5.835 -17.689 -16.447 1.00 65.06 217 CYS A O 1
ATOM 1810 N N . SER A 1 218 ? 4.444 -17.658 -14.690 1.00 66.06 218 SER A N 1
ATOM 1811 C CA . SER A 1 218 ? 3.513 -16.705 -15.295 1.00 66.06 218 SER A CA 1
ATOM 1812 C C . SER A 1 218 ? 4.058 -15.285 -15.355 1.00 66.06 218 SER A C 1
ATOM 1814 O O . SER A 1 218 ? 3.490 -14.465 -16.059 1.00 66.06 218 SER A O 1
ATOM 1816 N N . ASN A 1 219 ? 5.114 -14.947 -14.605 1.00 76.69 219 ASN A N 1
ATOM 1817 C CA . ASN A 1 219 ? 5.571 -13.564 -14.412 1.00 76.69 219 ASN A CA 1
ATOM 1818 C C . ASN A 1 219 ? 4.478 -12.607 -13.894 1.00 76.69 219 ASN A C 1
ATOM 1820 O O . ASN A 1 219 ? 4.653 -11.390 -13.961 1.00 76.69 219 ASN A O 1
ATOM 1824 N N . ILE A 1 220 ? 3.371 -13.112 -13.355 1.00 76.88 220 ILE A N 1
ATOM 1825 C CA . ILE A 1 220 ? 2.317 -12.311 -12.735 1.00 76.88 220 ILE A CA 1
ATOM 1826 C C . ILE A 1 220 ? 2.407 -12.544 -11.237 1.00 76.88 220 ILE A C 1
ATOM 1828 O O . ILE A 1 220 ? 2.401 -13.682 -10.782 1.00 76.88 220 ILE A O 1
ATOM 1832 N N . TYR A 1 221 ? 2.491 -11.468 -10.461 1.00 86.12 221 TYR A N 1
ATOM 1833 C CA . TYR A 1 221 ? 2.551 -11.554 -9.006 1.00 86.12 221 TYR A CA 1
ATOM 1834 C C . TYR A 1 221 ? 1.363 -10.839 -8.378 1.00 86.12 221 TYR A C 1
ATOM 1836 O O . TYR A 1 221 ? 0.975 -9.770 -8.848 1.00 86.12 221 TYR A O 1
ATOM 1844 N N . SER A 1 222 ? 0.814 -11.399 -7.302 1.00 86.88 222 SER A N 1
ATOM 1845 C CA . SER A 1 222 ? -0.404 -10.914 -6.661 1.00 86.88 222 SER A CA 1
ATOM 1846 C C . SER A 1 222 ? -0.291 -10.801 -5.140 1.00 86.88 222 SER A C 1
ATOM 1848 O O . SER A 1 222 ? 0.550 -11.434 -4.499 1.00 86.88 222 SER A O 1
ATOM 1850 N N . GLY A 1 223 ? -1.148 -9.955 -4.574 1.00 87.62 223 GLY A N 1
ATOM 1851 C CA . GLY A 1 223 ? -1.396 -9.817 -3.143 1.00 87.62 223 GLY A CA 1
ATOM 1852 C C . GLY A 1 223 ? -2.659 -8.989 -2.894 1.00 87.62 223 GLY A C 1
ATOM 1853 O O . GLY A 1 223 ? -3.269 -8.474 -3.836 1.00 87.62 223 GLY A O 1
ATOM 1854 N N . THR A 1 224 ? -3.064 -8.837 -1.631 1.00 90.38 224 THR A N 1
ATOM 1855 C CA . THR A 1 224 ? -4.160 -7.918 -1.283 1.00 90.38 224 THR A CA 1
ATOM 1856 C C . THR A 1 224 ? -3.699 -6.470 -1.464 1.00 90.38 224 THR A C 1
ATOM 1858 O O . THR A 1 224 ? -2.558 -6.111 -1.151 1.00 90.38 224 THR A O 1
ATOM 1861 N N . SER A 1 225 ? -4.581 -5.603 -1.963 1.00 91.44 225 SER A N 1
ATOM 1862 C CA . SER A 1 225 ? -4.252 -4.186 -2.159 1.00 91.44 225 SER A CA 1
ATOM 1863 C C . SER A 1 225 ? -3.925 -3.482 -0.846 1.00 91.44 225 SER A C 1
ATOM 1865 O O . SER A 1 225 ? -3.028 -2.645 -0.818 1.00 91.44 225 SER A O 1
ATOM 1867 N N . ASP A 1 226 ? -4.607 -3.835 0.249 1.00 91.06 226 ASP A N 1
ATOM 1868 C CA . ASP A 1 226 ? -4.355 -3.257 1.575 1.00 91.06 226 ASP A CA 1
ATOM 1869 C C . ASP A 1 226 ? -2.960 -3.605 2.097 1.00 91.06 226 ASP A C 1
ATOM 1871 O O . ASP A 1 226 ? -2.276 -2.754 2.675 1.00 91.06 226 ASP A O 1
ATOM 1875 N N . TYR A 1 227 ? -2.516 -4.843 1.868 1.00 92.50 227 TYR A N 1
ATOM 1876 C CA . TYR A 1 227 ? -1.170 -5.273 2.216 1.00 92.50 227 TYR A CA 1
ATOM 1877 C C . TYR A 1 227 ? -0.132 -4.462 1.438 1.00 92.50 227 TYR A C 1
ATOM 1879 O O . TYR A 1 227 ? 0.758 -3.858 2.040 1.00 92.50 227 TYR A O 1
ATOM 1887 N N . VAL A 1 228 ? -0.284 -4.382 0.111 1.00 95.38 228 VAL A N 1
ATOM 1888 C CA . VAL A 1 228 ? 0.639 -3.640 -0.761 1.00 95.38 228 VAL A CA 1
ATOM 1889 C C . VAL A 1 228 ? 0.679 -2.164 -0.385 1.00 95.38 228 VAL A C 1
ATOM 1891 O O . VAL A 1 228 ? 1.760 -1.598 -0.216 1.00 95.38 228 VAL A O 1
ATOM 1894 N N . LEU A 1 229 ? -0.485 -1.548 -0.189 1.00 95.31 229 LEU A N 1
ATOM 1895 C CA . LEU A 1 229 ? -0.611 -0.165 0.251 1.00 95.31 229 LEU A CA 1
ATOM 1896 C C . LEU A 1 229 ? 0.088 0.058 1.603 1.00 95.31 229 LEU A C 1
ATOM 1898 O O . LEU A 1 229 ? 0.827 1.031 1.762 1.00 95.31 229 LEU A O 1
ATOM 1902 N N . GLY A 1 230 ? -0.064 -0.874 2.547 1.00 94.31 230 GLY A N 1
ATOM 1903 C CA . GLY A 1 230 ? 0.633 -0.856 3.830 1.00 94.31 230 GLY A CA 1
ATOM 1904 C C . GLY A 1 230 ? 2.160 -0.915 3.694 1.00 94.31 230 GLY A C 1
ATOM 1905 O O . GLY A 1 230 ? 2.858 -0.137 4.346 1.00 94.31 230 GLY A O 1
ATOM 1906 N N . GLU A 1 231 ? 2.697 -1.786 2.834 1.00 95.81 231 GLU A N 1
ATOM 1907 C CA . GLU A 1 231 ? 4.142 -1.858 2.569 1.00 95.81 231 GLU A CA 1
ATOM 1908 C C . GLU A 1 231 ? 4.669 -0.559 1.929 1.00 95.81 231 GLU A C 1
ATOM 1910 O O . GLU A 1 231 ? 5.709 -0.039 2.347 1.00 95.81 231 GLU A O 1
ATOM 1915 N N . LEU A 1 232 ? 3.946 0.003 0.952 1.00 96.19 232 LEU A N 1
ATOM 1916 C CA . LEU A 1 232 ? 4.307 1.267 0.297 1.00 96.19 232 LEU A CA 1
ATOM 1917 C C . LEU A 1 232 ? 4.334 2.435 1.294 1.00 96.19 232 LEU A C 1
ATOM 1919 O O . LEU A 1 232 ? 5.292 3.214 1.308 1.00 96.19 232 LEU A O 1
ATOM 1923 N N . LEU A 1 233 ? 3.334 2.525 2.174 1.00 94.94 233 LEU A N 1
ATOM 1924 C CA . LEU A 1 233 ? 3.269 3.542 3.225 1.00 94.94 233 LEU A CA 1
ATOM 1925 C C . LEU A 1 233 ? 4.399 3.381 4.245 1.00 94.94 233 LEU A C 1
ATOM 1927 O O . LEU A 1 233 ? 5.044 4.370 4.593 1.00 94.94 233 LEU A O 1
ATOM 1931 N N . THR A 1 234 ? 4.731 2.150 4.655 1.00 93.62 234 THR A N 1
ATOM 1932 C CA . THR A 1 234 ? 5.901 1.893 5.509 1.00 93.62 234 THR A CA 1
ATOM 1933 C C . THR A 1 234 ? 7.203 2.369 4.852 1.00 93.62 234 THR A C 1
ATOM 1935 O O . THR A 1 234 ? 8.022 3.004 5.524 1.00 93.62 234 THR A O 1
ATOM 1938 N N . ILE A 1 235 ? 7.409 2.108 3.553 1.00 93.44 235 ILE A N 1
ATOM 1939 C CA . ILE A 1 235 ? 8.592 2.589 2.815 1.00 93.44 235 ILE A CA 1
ATOM 1940 C C . ILE A 1 235 ? 8.629 4.123 2.792 1.00 93.44 235 ILE A C 1
ATOM 1942 O O . ILE A 1 235 ? 9.673 4.718 3.076 1.00 93.44 235 ILE A O 1
ATOM 1946 N N . ARG A 1 236 ? 7.492 4.763 2.498 1.00 92.44 236 ARG A N 1
ATOM 1947 C CA . ARG A 1 236 ? 7.355 6.223 2.436 1.00 92.44 236 ARG A CA 1
ATOM 1948 C C . ARG A 1 236 ? 7.666 6.879 3.781 1.00 92.44 236 ARG A C 1
ATOM 1950 O O . ARG A 1 236 ? 8.548 7.734 3.845 1.00 92.44 236 ARG A O 1
ATOM 1957 N N . THR A 1 237 ? 7.022 6.435 4.865 1.00 90.12 237 THR A N 1
ATOM 1958 C CA . THR A 1 237 ? 7.276 6.935 6.230 1.00 90.12 237 THR A CA 1
ATOM 1959 C C . THR A 1 237 ? 8.748 6.785 6.619 1.00 90.12 237 THR A C 1
ATOM 1961 O O . THR A 1 237 ? 9.337 7.694 7.216 1.00 90.12 237 THR A O 1
ATOM 1964 N N . TRP A 1 238 ? 9.360 5.646 6.281 1.00 88.94 238 TRP A N 1
ATOM 1965 C CA . TRP A 1 238 ? 10.768 5.409 6.568 1.00 88.94 238 TRP A CA 1
ATOM 1966 C C . TRP A 1 238 ? 11.686 6.379 5.811 1.00 88.94 238 TRP A C 1
ATOM 1968 O O . TRP A 1 238 ? 12.554 6.992 6.434 1.00 88.94 238 TRP A O 1
ATOM 1978 N N . SER A 1 239 ? 11.470 6.574 4.505 1.00 83.00 239 SER A N 1
ATOM 1979 C CA . SER A 1 239 ? 12.292 7.491 3.705 1.00 83.00 239 SER A CA 1
ATOM 1980 C C . SER A 1 239 ? 12.181 8.938 4.186 1.00 83.00 239 SER A C 1
ATOM 1982 O O . SER A 1 239 ? 13.190 9.637 4.218 1.00 83.00 239 SER A O 1
ATOM 1984 N N . SER A 1 240 ? 10.990 9.398 4.582 1.00 79.06 240 SER A N 1
ATOM 1985 C CA . SER A 1 240 ? 10.819 10.751 5.128 1.00 79.06 240 SER A CA 1
ATOM 1986 C C . SER A 1 240 ? 11.544 10.941 6.462 1.00 79.06 240 SER A C 1
ATOM 1988 O O . SER A 1 240 ? 12.047 12.024 6.724 1.00 79.06 240 SER A O 1
ATOM 1990 N N . SER A 1 241 ? 11.624 9.898 7.293 1.00 70.19 241 SER A N 1
ATOM 1991 C CA . SER A 1 241 ? 12.278 9.964 8.610 1.00 70.19 241 SER A CA 1
ATOM 1992 C C . SER A 1 241 ? 13.808 9.991 8.543 1.00 70.19 241 SER A C 1
ATOM 1994 O O . SER A 1 241 ? 14.441 10.354 9.524 1.00 70.19 241 SER A O 1
ATOM 1996 N N . ASN A 1 242 ? 14.390 9.562 7.421 1.00 63.19 242 ASN A N 1
ATOM 1997 C CA . ASN A 1 242 ? 15.838 9.511 7.206 1.00 63.19 242 ASN A CA 1
ATOM 1998 C C . ASN A 1 242 ? 16.380 10.712 6.407 1.00 63.19 242 ASN A C 1
ATOM 2000 O O . ASN A 1 242 ? 17.593 10.856 6.298 1.00 63.19 242 ASN A O 1
ATOM 2004 N N . ASN A 1 243 ? 15.497 11.535 5.831 1.00 50.19 243 ASN A N 1
ATOM 2005 C CA . ASN A 1 243 ? 15.842 12.749 5.079 1.00 50.19 243 ASN A CA 1
ATOM 2006 C C . ASN A 1 243 ? 15.599 14.043 5.889 1.00 50.19 243 ASN A C 1
ATOM 2008 O O . ASN A 1 243 ? 15.687 15.134 5.328 1.00 50.19 243 ASN A O 1
ATOM 2012 N N . THR A 1 244 ? 15.267 13.917 7.178 1.00 39.75 244 THR A N 1
ATOM 2013 C CA . THR A 1 244 ? 15.195 14.998 8.179 1.00 39.75 244 THR A CA 1
ATOM 2014 C C . THR A 1 244 ? 16.291 14.803 9.203 1.00 39.75 244 THR A C 1
ATOM 2016 O O . THR A 1 244 ? 16.925 15.805 9.580 1.00 39.75 244 THR A O 1
#

Foldseek 3Di:
DQQALLNCLVVLCVVVVHDLQRLLVLLVVPPDPVSVVPDSVNNVCSNVVVDPDALLVSLSSCVSSVPDLVVLLSHAADADPLLVVLVVVLCCVQANDDPPDDDDDDDDPPDPPVCVVVVVVVCVVDPVCVVVVPFDKDKDWDDFPPHGFWIWIWGQDPQETETEDITGNHPRRVLVNLSVLLVCLSVSNRQKYKYQQPDPSSVSVLVSLVFDDDDDPRSMTMDTSSSSSSSSSSNSSVVVVVVD